Protein AF-A0A524CKS0-F1 (afdb_monomer)

Structure (mmCIF, N/CA/C/O backbone):
data_AF-A0A524CKS0-F1
#
_entry.id   AF-A0A524CKS0-F1
#
loop_
_atom_site.group_PDB
_atom_site.id
_atom_site.type_symbol
_atom_site.label_atom_id
_atom_site.label_alt_id
_atom_site.label_comp_id
_atom_site.label_asym_id
_atom_site.label_entity_id
_atom_site.label_seq_id
_atom_site.pdbx_PDB_ins_code
_atom_site.Cartn_x
_atom_site.Cartn_y
_atom_site.Cartn_z
_atom_site.occupancy
_atom_site.B_iso_or_equiv
_atom_site.auth_seq_id
_atom_site.auth_comp_id
_atom_site.auth_asym_id
_atom_site.auth_atom_id
_atom_site.pdbx_PDB_model_num
ATOM 1 N N . MET A 1 1 ? -14.346 16.156 30.085 1.00 40.72 1 MET A N 1
ATOM 2 C CA . MET A 1 1 ? -15.231 17.109 30.800 1.00 40.72 1 MET A CA 1
ATOM 3 C C . MET A 1 1 ? -16.722 16.844 30.594 1.00 40.72 1 MET A C 1
ATOM 5 O O . MET A 1 1 ? -17.385 16.599 31.588 1.00 40.72 1 MET A O 1
ATOM 9 N N . LYS A 1 2 ? -17.262 16.800 29.363 1.00 38.41 2 LYS A N 1
ATOM 10 C CA . LYS A 1 2 ? -18.714 16.585 29.126 1.00 38.41 2 LYS A CA 1
ATOM 11 C C . LYS A 1 2 ? -19.283 15.256 29.684 1.00 38.41 2 LYS A C 1
ATOM 13 O O . LYS A 1 2 ? -20.439 15.211 30.078 1.00 38.41 2 LYS A O 1
ATOM 18 N N . ARG A 1 3 ? -18.453 14.208 29.784 1.00 45.84 3 ARG A N 1
ATOM 19 C CA . ARG A 1 3 ? -18.793 12.866 30.312 1.00 45.84 3 ARG A CA 1
ATOM 20 C C . ARG A 1 3 ? -19.115 12.837 31.813 1.00 45.84 3 ARG A C 1
ATOM 22 O O . ARG A 1 3 ? -20.083 12.206 32.211 1.00 45.84 3 ARG A O 1
ATOM 29 N N . ASN A 1 4 ? -18.352 13.565 32.628 1.00 39.03 4 ASN A N 1
ATOM 30 C CA . ASN A 1 4 ? -18.589 13.616 34.075 1.00 39.03 4 ASN A CA 1
ATOM 31 C C . ASN A 1 4 ? -19.841 14.438 34.390 1.00 39.03 4 ASN A C 1
ATOM 33 O O . ASN A 1 4 ? -20.561 14.117 35.322 1.00 39.03 4 ASN A O 1
ATOM 37 N N . VAL A 1 5 ? -20.131 15.451 33.568 1.00 43.75 5 VAL A N 1
ATOM 38 C CA . VAL A 1 5 ? -21.326 16.294 33.701 1.00 43.75 5 VAL A CA 1
ATOM 39 C C . VAL A 1 5 ? -22.606 15.501 33.415 1.00 43.75 5 VAL A C 1
ATOM 41 O O . VAL A 1 5 ? -23.590 15.686 34.120 1.00 43.75 5 VAL A O 1
ATOM 44 N N . LEU A 1 6 ? -22.591 14.582 32.440 1.00 42.66 6 LEU A N 1
ATOM 45 C CA . LEU A 1 6 ? -23.751 13.735 32.134 1.00 42.66 6 LEU A CA 1
ATOM 46 C C . LEU A 1 6 ? -24.031 12.725 33.259 1.00 42.66 6 LEU A C 1
ATOM 48 O O . LEU A 1 6 ? -25.171 12.583 33.688 1.00 42.66 6 LEU A O 1
ATOM 52 N N . ILE A 1 7 ? -22.982 12.073 33.773 1.00 48.72 7 ILE A N 1
ATOM 53 C CA . ILE A 1 7 ? -23.091 11.111 34.879 1.00 48.72 7 ILE A CA 1
ATOM 54 C C . ILE A 1 7 ? -23.542 11.819 36.164 1.00 48.72 7 ILE A C 1
ATOM 56 O O . ILE A 1 7 ? -24.462 11.344 36.821 1.00 48.72 7 ILE A O 1
ATOM 60 N N . LEU A 1 8 ? -22.968 12.986 36.484 1.00 45.09 8 LEU A N 1
ATOM 61 C CA . LEU A 1 8 ? -23.404 13.821 37.611 1.00 45.09 8 LEU A CA 1
ATOM 62 C C . LEU A 1 8 ? -24.848 14.305 37.443 1.00 45.09 8 LEU A C 1
ATOM 64 O O . LEU A 1 8 ? -25.574 14.364 38.426 1.00 45.09 8 LEU A O 1
ATOM 68 N N . GLY A 1 9 ? -25.276 14.614 36.216 1.00 46.62 9 GLY A N 1
ATOM 69 C CA . GLY A 1 9 ? -26.651 15.013 35.919 1.00 46.62 9 GLY A CA 1
ATOM 70 C C . GLY A 1 9 ? -27.655 13.888 36.164 1.00 46.62 9 GLY A C 1
ATOM 71 O O . GLY A 1 9 ? -28.670 14.107 36.814 1.00 46.62 9 GLY A O 1
ATOM 72 N N . ILE A 1 10 ? -27.347 12.669 35.716 1.00 50.84 10 ILE A N 1
ATOM 73 C CA . ILE A 1 10 ? -28.197 11.491 35.950 1.00 50.84 10 ILE A CA 1
ATOM 74 C C . ILE A 1 10 ? -28.220 11.141 37.444 1.00 50.84 10 ILE A C 1
ATOM 76 O O . ILE A 1 10 ? -29.293 10.913 37.997 1.00 50.84 10 ILE A O 1
ATOM 80 N N . LEU A 1 11 ? -27.068 11.188 38.124 1.00 47.94 11 LEU A N 1
ATOM 81 C CA . LEU A 1 11 ? -26.986 10.972 39.570 1.00 47.94 11 LEU A CA 1
ATOM 82 C C . LEU A 1 11 ? -27.792 12.029 40.343 1.00 47.94 11 LEU A C 1
ATOM 84 O O . LEU A 1 11 ? -28.502 11.691 41.281 1.00 47.94 11 LEU A O 1
ATOM 88 N N . ALA A 1 12 ? -27.738 13.296 39.921 1.00 47.31 12 ALA A N 1
ATOM 89 C CA . ALA A 1 12 ? -28.485 14.393 40.530 1.00 47.31 12 ALA A CA 1
ATOM 90 C C . ALA A 1 12 ? -30.002 14.271 40.323 1.00 47.31 12 ALA A C 1
ATOM 92 O O . ALA A 1 12 ? -30.749 14.611 41.233 1.00 47.31 12 ALA A O 1
ATOM 93 N N . ILE A 1 13 ? -30.459 13.759 39.173 1.00 53.75 13 ILE A N 1
ATOM 94 C CA . ILE A 1 13 ? -31.883 13.487 38.902 1.00 53.75 13 ILE A CA 1
ATOM 95 C C . ILE A 1 13 ? -32.387 12.325 39.767 1.00 53.75 13 ILE A C 1
ATOM 97 O O . ILE A 1 13 ? -33.480 12.384 40.324 1.00 53.75 13 ILE A O 1
ATOM 101 N N . VAL A 1 14 ? -31.573 11.281 39.931 1.00 50.81 14 VAL A N 1
ATOM 102 C CA . VAL A 1 14 ? -31.903 10.153 40.811 1.00 50.81 14 VAL A CA 1
ATOM 103 C C . VAL A 1 14 ? -31.940 10.614 42.274 1.00 50.81 14 VAL A C 1
ATOM 105 O O . VAL A 1 14 ? -32.908 10.336 42.976 1.00 50.81 14 VAL A O 1
ATOM 108 N N . ILE A 1 15 ? -30.963 11.408 42.721 1.00 53.09 15 ILE A N 1
ATOM 109 C CA . ILE A 1 15 ? -30.919 11.963 44.085 1.00 53.09 15 ILE A CA 1
ATOM 110 C C . ILE A 1 15 ? -32.076 12.947 44.340 1.00 53.09 15 ILE A C 1
ATOM 112 O O . ILE A 1 15 ? -32.673 12.906 45.415 1.00 53.09 15 ILE A O 1
ATOM 116 N N . SER A 1 16 ? -32.442 13.794 43.370 1.00 50.31 16 SER A N 1
ATOM 117 C CA . SER A 1 16 ? -33.562 14.739 43.510 1.00 50.31 16 SER A CA 1
ATOM 118 C C . SER A 1 16 ? -34.924 14.045 43.539 1.00 50.31 16 SER A C 1
ATOM 120 O O . SER A 1 16 ? -35.824 14.510 44.235 1.00 50.31 16 SER A O 1
ATOM 122 N N . SER A 1 17 ? -35.061 12.903 42.856 1.00 50.28 17 SER A N 1
ATOM 123 C CA . SER A 1 17 ? -36.257 12.056 42.929 1.00 50.28 17 SER A CA 1
ATOM 124 C C . SER A 1 17 ? -36.381 11.281 44.248 1.00 50.28 17 SER A C 1
ATOM 126 O O . SER A 1 17 ? -37.490 10.961 44.664 1.00 50.28 17 SER A O 1
ATOM 128 N N . LEU A 1 18 ? -35.258 11.014 44.926 1.00 46.31 18 LEU A N 1
ATOM 129 C CA . LEU A 1 18 ? -35.212 10.253 46.179 1.00 46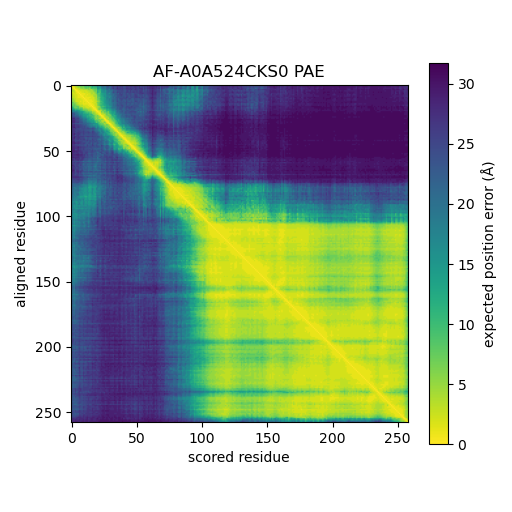.31 18 LEU A CA 1
ATOM 130 C C . LEU A 1 18 ? -35.434 11.116 47.429 1.00 46.31 18 LEU A C 1
ATOM 132 O O . LEU A 1 18 ? -35.842 10.589 48.460 1.00 46.31 18 LEU A O 1
ATOM 136 N N . PHE A 1 19 ? -35.188 12.430 47.359 1.00 55.06 19 PHE A N 1
ATOM 137 C CA . PHE A 1 19 ? -35.290 13.323 48.519 1.00 55.06 19 PHE A CA 1
ATOM 138 C C . PHE A 1 19 ? -35.884 14.706 48.187 1.00 55.06 19 PHE A C 1
ATOM 140 O O . PHE A 1 19 ? -35.196 15.725 48.320 1.00 55.06 19 PHE A O 1
ATOM 147 N N . PRO A 1 20 ? -37.175 14.797 47.820 1.00 49.78 20 PRO A N 1
ATOM 148 C CA . PRO A 1 20 ? -37.820 16.084 47.542 1.00 49.78 20 PRO A CA 1
ATOM 149 C C . PRO A 1 20 ? -37.795 17.052 48.747 1.00 49.78 20 PRO A C 1
ATOM 151 O O . PRO A 1 20 ? -37.736 18.268 48.564 1.00 49.78 20 PRO A O 1
ATOM 154 N N . HIS A 1 21 ? -37.738 16.540 49.986 1.00 43.00 21 HIS A N 1
ATOM 155 C CA . HIS A 1 21 ? -37.691 17.363 51.204 1.00 43.00 21 HIS A CA 1
ATOM 156 C C . HIS A 1 21 ? -36.333 18.029 51.502 1.00 43.00 21 HIS A C 1
ATOM 158 O O . HIS A 1 21 ? -36.310 19.068 52.163 1.00 43.00 21 HIS A O 1
ATOM 164 N N . LEU A 1 22 ? -35.205 17.519 50.989 1.00 39.53 22 LEU A N 1
ATOM 165 C CA . LEU A 1 22 ? -33.880 18.119 51.235 1.00 39.53 22 LEU A CA 1
ATOM 166 C C . LEU A 1 22 ? -33.673 19.438 50.465 1.00 39.53 22 LEU A C 1
ATOM 168 O O . LEU A 1 22 ? -32.963 20.325 50.938 1.00 39.53 22 LEU A O 1
ATOM 172 N N . ILE A 1 23 ? -34.363 19.616 49.332 1.00 44.12 23 ILE A N 1
ATOM 173 C CA . ILE A 1 23 ? -34.365 20.870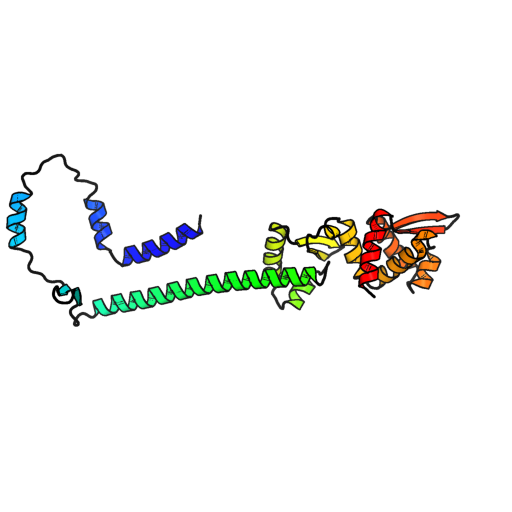 48.556 1.00 44.12 23 ILE A CA 1
ATOM 174 C C . ILE A 1 23 ? -35.133 21.976 49.307 1.00 44.12 23 ILE A C 1
ATOM 176 O O . ILE A 1 23 ? -34.727 23.139 49.287 1.00 44.12 23 ILE A O 1
ATOM 180 N N . SER A 1 24 ? -36.192 21.618 50.043 1.00 44.53 24 SER A N 1
ATOM 181 C CA . SER A 1 24 ? -36.955 22.560 50.878 1.00 44.53 24 SER A CA 1
ATOM 182 C C . SER A 1 24 ? -36.193 22.986 52.139 1.00 44.53 24 SER A C 1
ATOM 184 O O . SER A 1 24 ? -36.333 24.123 52.584 1.00 44.53 24 SER A O 1
ATOM 186 N N . ILE A 1 25 ? -35.366 22.100 52.700 1.00 42.25 25 ILE A N 1
ATOM 187 C CA . ILE A 1 25 ? -34.551 22.374 53.893 1.00 42.25 25 ILE A CA 1
ATOM 188 C C . ILE A 1 25 ? -33.346 23.271 53.541 1.00 42.25 25 ILE A C 1
ATOM 190 O O . ILE A 1 25 ? -33.017 24.190 54.290 1.00 42.25 25 ILE A O 1
ATOM 194 N N . GLY A 1 26 ? -32.735 23.093 52.362 1.00 36.81 26 GLY A N 1
ATOM 195 C CA . GLY A 1 26 ? -31.592 23.902 51.912 1.00 36.81 26 GLY A CA 1
ATOM 196 C C . GLY A 1 26 ? -31.903 25.388 51.676 1.00 36.81 26 GLY A C 1
ATOM 197 O O . GLY A 1 26 ? -31.081 26.243 52.007 1.00 36.81 26 GLY A O 1
ATOM 198 N N . ASN A 1 27 ? -33.100 25.718 51.178 1.00 35.09 27 ASN A N 1
ATOM 199 C CA . ASN A 1 27 ? -33.513 27.114 50.964 1.00 35.09 27 ASN A CA 1
ATOM 200 C C . ASN A 1 27 ? -33.875 27.852 52.269 1.00 35.09 27 ASN A C 1
ATOM 202 O O . ASN A 1 27 ? -33.795 29.078 52.310 1.00 35.09 27 ASN A O 1
ATOM 206 N N . GLY A 1 28 ? -34.226 27.131 53.342 1.00 39.88 28 GLY A N 1
ATOM 207 C CA . GLY A 1 28 ? -34.510 27.720 54.658 1.00 39.88 28 GLY A CA 1
ATOM 208 C C . GLY A 1 28 ? -33.259 28.009 55.497 1.00 39.88 28 GLY A C 1
ATOM 209 O O . GLY A 1 28 ? -33.230 28.974 56.255 1.00 39.88 28 GLY A O 1
ATOM 210 N N . ILE A 1 29 ? -32.194 27.217 55.332 1.00 37.28 29 ILE A N 1
ATOM 211 C CA . ILE A 1 29 ? -30.985 27.288 56.175 1.00 37.28 29 ILE A CA 1
ATOM 212 C C . ILE A 1 29 ? -30.056 28.465 55.805 1.00 37.28 29 ILE A C 1
ATOM 214 O O . ILE A 1 29 ? -29.279 28.922 56.643 1.00 37.28 29 ILE A O 1
ATOM 218 N N . MET A 1 30 ? -30.151 29.026 54.594 1.00 31.75 30 MET A N 1
ATOM 219 C CA . MET A 1 30 ? -29.282 30.137 54.161 1.00 31.75 30 MET A CA 1
ATOM 220 C C . MET A 1 30 ? -29.659 31.517 54.726 1.00 31.75 30 MET A C 1
ATOM 222 O O . MET A 1 30 ? -28.823 32.416 54.672 1.00 31.75 30 MET A O 1
ATOM 226 N N . ASN A 1 31 ? -30.863 31.716 55.279 1.00 38.16 31 ASN A N 1
ATOM 227 C CA . ASN A 1 31 ? -31.332 33.069 55.624 1.00 38.16 31 ASN A CA 1
ATOM 228 C C . ASN A 1 31 ? -31.308 33.418 57.123 1.00 38.16 31 ASN A C 1
ATOM 230 O O . ASN A 1 31 ? -31.547 34.565 57.485 1.00 38.16 31 ASN A O 1
ATOM 234 N N . SER A 1 32 ? -31.014 32.472 58.019 1.00 39.19 32 SER A N 1
ATOM 235 C CA . SER A 1 32 ? -31.132 32.709 59.468 1.00 39.19 32 SER A CA 1
ATOM 236 C C . SER A 1 32 ? -29.917 32.244 60.256 1.00 39.19 32 SER A C 1
ATOM 238 O O . SER A 1 32 ? -30.023 31.748 61.381 1.00 39.19 32 SER A O 1
ATOM 240 N N . ARG A 1 33 ? -28.727 32.461 59.687 1.00 28.84 33 ARG A N 1
ATOM 241 C CA . ARG A 1 33 ? -27.509 32.547 60.483 1.00 28.84 33 ARG A CA 1
ATOM 242 C C . ARG A 1 33 ? -27.648 33.752 61.423 1.00 28.84 33 ARG A C 1
ATOM 244 O O . ARG A 1 33 ? -27.339 34.882 61.075 1.00 28.84 33 ARG A O 1
ATOM 251 N N . MET A 1 34 ? -28.163 33.467 62.611 1.00 28.36 34 MET A N 1
ATOM 252 C CA . MET A 1 34 ? -27.463 33.752 63.854 1.00 28.36 34 MET A CA 1
ATOM 253 C C . MET A 1 34 ? -26.981 35.196 64.026 1.00 28.36 34 MET A C 1
ATOM 255 O O . MET A 1 34 ? -25.791 35.478 63.914 1.00 28.36 34 MET A O 1
ATOM 259 N N . VAL A 1 35 ? -27.892 36.089 64.412 1.00 43.47 35 VAL A N 1
ATOM 260 C CA . VAL A 1 35 ? -27.501 37.231 65.258 1.00 43.47 35 VAL A CA 1
ATOM 261 C C . VAL A 1 35 ? -28.069 37.139 66.672 1.00 43.47 35 VAL A C 1
ATOM 263 O O . VAL A 1 35 ? -27.557 37.819 67.551 1.00 43.47 35 VAL A O 1
ATOM 266 N N . LYS A 1 36 ? -29.038 36.275 66.984 1.00 33.38 36 LYS A N 1
ATOM 267 C CA . LYS A 1 36 ? -29.495 36.131 68.376 1.00 33.38 36 LYS A CA 1
ATOM 268 C C . LYS A 1 36 ? -29.722 34.657 68.678 1.00 33.38 36 LYS A C 1
ATOM 270 O O . LYS A 1 36 ? -30.566 34.030 68.055 1.00 33.38 36 LYS A O 1
ATOM 275 N N . LEU A 1 37 ? -28.758 34.022 69.348 1.00 31.95 37 LEU A N 1
ATOM 276 C CA . LEU A 1 37 ? -28.765 33.882 70.813 1.00 31.95 37 LEU A CA 1
ATOM 277 C C . LEU A 1 37 ? -30.084 33.216 71.207 1.00 31.95 37 LEU A C 1
ATOM 279 O O . LEU A 1 37 ? -31.107 33.868 71.339 1.00 31.95 37 LEU A O 1
ATOM 283 N N . GLY A 1 38 ? -30.126 31.894 71.249 1.00 38.28 38 GLY A N 1
ATOM 284 C CA . GLY A 1 38 ? -29.381 31.149 72.264 1.00 38.28 38 GLY A CA 1
ATOM 285 C C . GLY A 1 38 ? -30.293 30.809 73.444 1.00 38.28 38 GLY A C 1
ATOM 286 O O . GLY A 1 38 ? -30.125 29.748 74.028 1.00 38.28 38 GLY A O 1
ATOM 287 N N . ASP A 1 39 ? -31.337 31.613 73.675 1.00 35.88 39 ASP A N 1
ATOM 288 C CA . ASP A 1 39 ? -32.152 31.505 74.890 1.00 35.88 39 ASP A CA 1
ATOM 289 C C . ASP A 1 39 ? -33.557 30.911 74.641 1.00 35.88 39 ASP A C 1
ATOM 291 O O . ASP A 1 39 ? -34.170 30.367 75.553 1.00 35.88 39 ASP A O 1
ATOM 295 N N . GLU A 1 40 ? -34.065 30.904 73.400 1.00 36.22 40 GLU A N 1
ATOM 296 C CA . GLU A 1 40 ? -35.372 30.288 73.070 1.00 36.22 40 GLU A CA 1
ATOM 297 C C . GLU A 1 40 ? -35.304 28.764 72.829 1.00 36.22 40 GLU A C 1
ATOM 299 O O . GLU A 1 40 ? -36.328 28.078 72.815 1.00 36.22 40 GLU A O 1
ATOM 304 N N . ILE A 1 41 ? -34.099 28.206 72.663 1.00 36.38 41 ILE A N 1
ATOM 305 C CA . ILE A 1 41 ? -33.891 26.795 72.287 1.00 36.38 41 ILE A CA 1
ATOM 306 C C . ILE A 1 41 ? -34.179 25.834 73.455 1.00 36.38 41 ILE A C 1
ATOM 308 O O . ILE A 1 41 ? -34.550 24.682 73.226 1.00 36.38 41 ILE A O 1
ATOM 312 N N . GLU A 1 42 ? -34.088 26.288 74.706 1.00 38.81 42 GLU A N 1
ATOM 313 C CA . GLU A 1 42 ? -34.330 25.430 75.874 1.00 38.81 42 GLU A CA 1
ATOM 314 C C . GLU A 1 42 ? -35.827 25.247 76.182 1.00 38.81 42 GLU A C 1
ATOM 316 O O . GLU A 1 42 ? -36.246 24.171 76.605 1.00 38.81 42 GLU A O 1
ATOM 321 N N . ILE A 1 43 ? -36.656 26.242 75.847 1.00 38.91 43 ILE A N 1
ATOM 322 C CA . ILE A 1 43 ? -38.116 26.212 76.054 1.00 38.91 43 ILE A CA 1
ATOM 323 C C . ILE A 1 43 ? -38.812 25.349 74.986 1.00 38.91 43 ILE A C 1
ATOM 325 O O . ILE A 1 43 ? -39.786 24.651 75.269 1.00 38.91 43 ILE A O 1
ATOM 329 N N . LEU A 1 44 ? -38.284 25.324 73.757 1.00 34.22 44 LEU A N 1
ATOM 330 C CA . LEU A 1 44 ? -38.816 24.478 72.681 1.00 34.22 44 LEU A CA 1
ATOM 331 C C . LEU A 1 44 ? -38.512 22.988 72.889 1.00 34.22 44 LEU A C 1
ATOM 333 O O . LEU A 1 44 ? -39.278 22.140 72.431 1.00 34.22 44 LEU A O 1
ATOM 337 N N . ARG A 1 45 ? -37.447 22.655 73.628 1.00 37.69 45 ARG A N 1
ATOM 338 C CA . ARG A 1 45 ? -37.079 21.265 73.937 1.00 37.69 45 ARG A CA 1
ATOM 339 C C . ARG A 1 45 ? -38.130 20.572 74.807 1.00 37.69 45 ARG A C 1
ATOM 341 O O . ARG A 1 45 ? -38.432 19.411 74.574 1.00 37.69 45 ARG A O 1
ATOM 348 N N . THR A 1 46 ? -38.750 21.308 75.731 1.00 38.59 46 THR A N 1
ATOM 349 C CA . THR A 1 46 ? -39.818 20.807 76.618 1.00 38.59 46 THR A CA 1
ATOM 350 C C . THR A 1 46 ? -41.170 20.675 75.911 1.00 38.59 46 THR A C 1
ATOM 352 O O . THR A 1 46 ? -42.023 19.904 76.342 1.00 38.59 46 THR A O 1
ATOM 355 N N . SER A 1 47 ? -41.376 21.408 74.813 1.00 36.78 47 SER A N 1
ATOM 356 C CA . SER A 1 47 ? -42.570 21.279 73.966 1.00 36.78 47 SER A CA 1
ATOM 357 C C . SER A 1 47 ? -42.447 20.103 72.982 1.00 36.78 47 SER A C 1
ATOM 359 O O . SER A 1 47 ? -43.440 19.452 72.664 1.00 36.78 47 SER A O 1
ATOM 361 N N . LEU A 1 48 ? -41.216 19.772 72.569 1.00 37.44 48 LEU A N 1
ATOM 362 C CA . LEU A 1 48 ? -40.915 18.674 71.646 1.00 37.44 48 LEU A CA 1
ATOM 363 C C . LEU A 1 48 ? -41.155 17.279 72.255 1.00 37.44 48 LEU A C 1
ATOM 365 O O . LEU A 1 48 ? -41.552 16.369 71.531 1.00 37.44 48 LEU A O 1
ATOM 369 N N . ASP A 1 49 ? -41.008 17.129 73.576 1.00 36.03 49 ASP A N 1
ATOM 370 C CA . ASP A 1 49 ? -41.289 15.868 74.284 1.00 36.03 49 ASP A CA 1
ATOM 371 C C . ASP A 1 49 ? -42.792 15.525 74.341 1.00 36.03 49 ASP A C 1
ATOM 373 O O . ASP A 1 49 ? -43.154 14.375 74.579 1.00 36.03 49 ASP A O 1
ATOM 377 N N . ASN A 1 50 ? -43.680 16.492 74.073 1.00 39.12 50 ASN A N 1
ATOM 378 C CA . ASN A 1 50 ? -45.133 16.325 74.201 1.00 39.12 50 ASN A CA 1
ATOM 379 C C . ASN A 1 50 ? -45.911 16.347 72.875 1.00 39.12 50 ASN A C 1
ATOM 381 O O . ASN A 1 50 ? -47.138 16.236 72.900 1.00 39.12 50 ASN A O 1
ATOM 385 N N . GLN A 1 51 ? -45.253 16.470 71.715 1.00 43.34 51 GLN A N 1
ATOM 386 C CA . GLN A 1 51 ? -45.984 16.606 70.447 1.00 43.34 51 GLN A CA 1
ATOM 387 C C . GLN A 1 51 ? -45.334 15.946 69.225 1.00 43.34 51 GLN A C 1
ATOM 389 O O . GLN A 1 51 ? -45.554 16.377 68.097 1.00 43.34 51 GLN A O 1
ATOM 394 N N . ILE A 1 52 ? -44.595 14.853 69.420 1.00 38.06 52 ILE A N 1
ATOM 395 C CA . ILE A 1 52 ? -44.273 13.923 68.327 1.00 38.06 52 ILE A CA 1
ATOM 396 C C . ILE A 1 52 ? -44.978 12.596 68.612 1.00 38.06 52 ILE A C 1
ATOM 398 O O . ILE A 1 52 ? -44.379 11.577 68.945 1.00 38.06 52 ILE A O 1
ATOM 402 N N . CYS A 1 53 ? -46.305 12.638 68.482 1.00 34.19 53 CYS A N 1
ATOM 403 C CA . CYS A 1 53 ? -47.046 11.472 68.030 1.00 34.19 53 CYS A CA 1
ATOM 404 C C . CYS A 1 53 ? -46.670 11.247 66.562 1.00 34.19 53 CYS A C 1
ATOM 406 O O . CYS A 1 53 ? -46.783 12.149 65.732 1.00 34.19 53 CYS A O 1
ATOM 408 N N . MET A 1 54 ? -46.163 10.053 66.282 1.00 36.03 54 MET A N 1
ATOM 409 C CA . MET A 1 54 ? -45.852 9.570 64.946 1.00 36.03 54 MET A CA 1
ATOM 410 C C . MET A 1 54 ? -47.130 9.325 64.147 1.00 36.03 54 MET A C 1
ATOM 412 O O . MET A 1 54 ? -48.053 8.709 64.671 1.00 36.03 54 MET A O 1
ATOM 416 N N . ASP A 1 55 ? -47.127 9.698 62.868 1.00 46.69 55 ASP A N 1
ATOM 417 C CA . ASP A 1 55 ? -47.986 9.062 61.864 1.00 46.69 55 ASP A CA 1
ATOM 418 C C . ASP A 1 55 ? -47.280 8.992 60.503 1.00 46.69 55 ASP A C 1
ATOM 420 O O . ASP A 1 55 ? -47.656 9.671 59.560 1.00 46.69 55 ASP A O 1
ATOM 424 N N . ASN A 1 56 ? -46.170 8.246 60.432 1.00 48.06 56 ASN A N 1
ATOM 425 C CA . ASN A 1 56 ? -45.523 7.855 59.172 1.00 48.06 56 ASN A CA 1
ATOM 426 C C . ASN A 1 56 ? -44.692 6.577 59.380 1.00 48.06 56 ASN A C 1
ATOM 428 O O . ASN A 1 56 ? -43.473 6.648 59.497 1.00 48.06 56 ASN A O 1
ATOM 432 N N . GLY A 1 57 ? -45.377 5.431 59.492 1.00 52.75 57 GLY A N 1
ATOM 433 C CA . GLY A 1 57 ? -45.002 4.064 59.064 1.00 52.75 57 GLY A CA 1
ATOM 434 C C . GLY A 1 57 ? -43.574 3.480 59.163 1.00 52.75 57 GLY A C 1
ATOM 435 O O . GLY A 1 57 ? -43.380 2.357 58.697 1.00 52.75 57 GLY A O 1
ATOM 436 N N . MET A 1 58 ? -42.576 4.158 59.732 1.00 47.78 58 MET A N 1
ATOM 437 C CA . MET A 1 58 ? -41.204 3.666 59.892 1.00 47.78 58 MET A CA 1
ATOM 438 C C . MET A 1 58 ? -40.906 3.427 61.368 1.00 47.78 58 MET A C 1
ATOM 440 O O . MET A 1 58 ? -40.917 4.360 62.170 1.00 47.78 58 MET A O 1
ATOM 444 N N . SER A 1 59 ? -40.573 2.186 61.725 1.00 48.16 59 SER A N 1
ATOM 445 C CA . SER A 1 59 ? -40.049 1.863 63.050 1.00 48.16 59 SER A CA 1
ATOM 446 C C . SER A 1 59 ? -38.702 1.155 62.926 1.00 48.16 59 SER A C 1
ATOM 448 O O . SER A 1 59 ? -38.513 0.203 62.168 1.00 48.16 59 SER A O 1
ATOM 450 N N . PHE A 1 60 ? -37.710 1.663 63.651 1.00 44.41 60 PHE A N 1
ATOM 451 C CA . PHE A 1 60 ? -36.410 1.019 63.771 1.00 44.41 60 PHE A CA 1
ATOM 452 C C . PHE A 1 60 ? -36.472 -0.000 64.908 1.00 44.41 60 PHE A C 1
ATOM 454 O O . PHE A 1 60 ? -36.866 0.353 66.018 1.00 44.41 60 PHE A O 1
ATOM 461 N N . ASN A 1 61 ? -36.094 -1.253 64.642 1.00 49.53 61 ASN A N 1
ATOM 462 C CA . ASN A 1 61 ? -36.034 -2.309 65.644 1.00 49.53 61 ASN A CA 1
ATOM 463 C C . ASN A 1 61 ? -34.598 -2.433 66.199 1.00 49.53 61 ASN A C 1
ATOM 465 O O . ASN A 1 61 ? -33.735 -3.043 65.553 1.00 49.53 61 ASN A O 1
ATOM 469 N N . PRO A 1 62 ? -34.326 -1.905 67.407 1.00 40.94 62 PRO A N 1
ATOM 470 C CA . PRO A 1 62 ? -32.976 -1.842 67.958 1.00 40.94 62 PRO A CA 1
ATOM 471 C C . PRO A 1 62 ? -32.437 -3.203 68.419 1.00 40.94 62 PRO A C 1
ATOM 473 O O . PRO A 1 62 ? -31.229 -3.339 68.584 1.00 40.94 62 PRO A O 1
ATOM 476 N N . SER A 1 63 ? -33.281 -4.229 68.596 1.00 46.97 63 SER A N 1
ATOM 477 C CA . SER A 1 63 ? -32.813 -5.566 69.001 1.00 46.97 63 SER A CA 1
ATOM 478 C C . SER A 1 63 ? -32.262 -6.393 67.836 1.00 46.97 63 SER A C 1
ATOM 480 O O . SER A 1 63 ? -31.543 -7.363 68.056 1.00 46.97 63 SER A O 1
ATOM 482 N N . THR A 1 64 ? -32.591 -6.018 66.597 1.00 56.09 64 THR A N 1
ATOM 483 C CA . THR A 1 64 ? -32.141 -6.698 65.367 1.00 56.09 64 THR A CA 1
ATOM 484 C C . THR A 1 64 ? -31.353 -5.781 64.434 1.00 56.09 64 THR A C 1
ATOM 486 O O . THR A 1 64 ? -30.854 -6.238 63.410 1.00 56.09 64 THR A O 1
ATOM 489 N N . ASN A 1 65 ? -31.234 -4.495 64.784 1.00 41.62 65 ASN A N 1
ATOM 490 C CA . ASN A 1 65 ? -30.631 -3.450 63.959 1.00 41.62 65 ASN A CA 1
ATOM 491 C C . ASN A 1 65 ? -31.256 -3.361 62.550 1.00 41.62 65 ASN A C 1
ATOM 493 O O . ASN A 1 65 ? -30.565 -3.113 61.562 1.00 41.62 65 ASN A O 1
ATOM 497 N N . SER A 1 66 ? -32.572 -3.581 62.451 1.00 34.97 66 SER A N 1
ATOM 498 C CA . SER A 1 66 ? -33.317 -3.568 61.187 1.00 34.97 66 SER A CA 1
ATOM 499 C C . SER A 1 66 ? -34.391 -2.475 61.180 1.00 34.97 66 SER A C 1
ATOM 501 O O . SER A 1 66 ? -35.048 -2.231 62.192 1.00 34.97 66 SER A O 1
ATOM 503 N N . LEU A 1 67 ? -34.568 -1.792 60.043 1.00 44.06 67 LEU A N 1
ATOM 504 C CA . LEU A 1 67 ? -35.717 -0.910 59.815 1.00 44.06 67 LEU A CA 1
ATOM 505 C C . LEU A 1 67 ? -36.911 -1.747 59.338 1.00 44.06 67 LEU A C 1
ATOM 507 O O . LEU A 1 67 ? -36.797 -2.460 58.341 1.00 44.06 67 LEU A O 1
ATOM 511 N N . GLN A 1 68 ? -38.048 -1.643 60.028 1.00 45.97 68 GLN A N 1
ATOM 512 C CA . GLN A 1 68 ? -39.312 -2.255 59.625 1.00 45.97 68 GLN A CA 1
ATOM 513 C C . GLN A 1 68 ? -40.207 -1.210 58.948 1.00 45.97 68 GLN A C 1
ATOM 515 O O . GLN A 1 68 ? -40.441 -0.124 59.482 1.00 45.97 68 GLN A O 1
ATOM 520 N N . PHE A 1 69 ? -40.707 -1.561 57.763 1.00 51.25 69 PHE A N 1
ATOM 521 C CA . PHE A 1 69 ? -41.673 -0.778 56.995 1.00 51.25 69 PHE A CA 1
ATOM 522 C C . PHE A 1 69 ? -43.046 -1.454 57.099 1.00 51.25 69 PHE A C 1
ATOM 524 O O . PHE A 1 69 ? -43.151 -2.660 56.861 1.00 51.25 69 PHE A O 1
ATOM 531 N N . GLY A 1 70 ? -44.086 -0.701 57.471 1.00 49.97 70 GLY A N 1
ATOM 532 C CA . GLY A 1 70 ? -45.463 -1.206 57.537 1.00 49.97 70 GLY A CA 1
ATOM 533 C C . GLY A 1 70 ? -45.953 -1.679 56.163 1.00 49.97 70 GLY A C 1
ATOM 534 O O . GLY A 1 70 ? -45.930 -0.929 55.192 1.00 49.97 70 GLY A O 1
ATOM 535 N N . THR A 1 71 ? -46.373 -2.939 56.049 1.00 45.69 71 THR A N 1
ATOM 536 C CA . THR A 1 71 ? -46.668 -3.607 54.768 1.00 45.69 71 THR A CA 1
ATOM 537 C C . THR A 1 71 ? -48.077 -3.340 54.208 1.00 45.69 71 THR A C 1
ATOM 539 O O . THR A 1 71 ? -48.634 -4.220 53.556 1.00 45.69 71 THR A O 1
ATOM 542 N N . SER A 1 72 ? -48.692 -2.177 54.451 1.00 51.62 72 SER A N 1
ATOM 543 C CA . SER A 1 72 ? -50.067 -1.883 53.991 1.00 51.62 72 SER A CA 1
ATOM 544 C C . SER A 1 72 ? -50.197 -0.807 52.908 1.00 51.62 72 SER A C 1
ATOM 546 O O . SER A 1 72 ? -51.279 -0.685 52.337 1.00 51.62 72 SER A O 1
ATOM 548 N N . ASP A 1 73 ? -49.129 -0.088 52.550 1.00 48.81 73 ASP A N 1
ATOM 549 C CA . ASP A 1 73 ? -49.268 1.103 51.704 1.00 48.81 73 ASP A CA 1
ATOM 550 C C . ASP A 1 73 ? -48.726 0.862 50.288 1.00 48.81 73 ASP A C 1
ATOM 552 O O . ASP A 1 73 ? -47.532 0.642 50.060 1.00 48.81 73 ASP A O 1
ATOM 556 N N . LEU A 1 74 ? -49.638 0.920 49.313 1.00 48.09 74 LEU A N 1
ATOM 557 C CA . LEU A 1 74 ? -49.402 0.739 47.874 1.00 48.09 74 LEU A CA 1
ATOM 558 C C . LEU A 1 74 ? -48.292 1.665 47.322 1.00 48.09 74 LEU A C 1
ATOM 560 O O . LEU A 1 74 ? -47.676 1.372 46.297 1.00 48.09 74 LEU A O 1
ATOM 564 N N . GLU A 1 75 ? -48.007 2.764 48.023 1.00 49.56 75 GLU A N 1
ATOM 565 C CA . GLU A 1 75 ? -4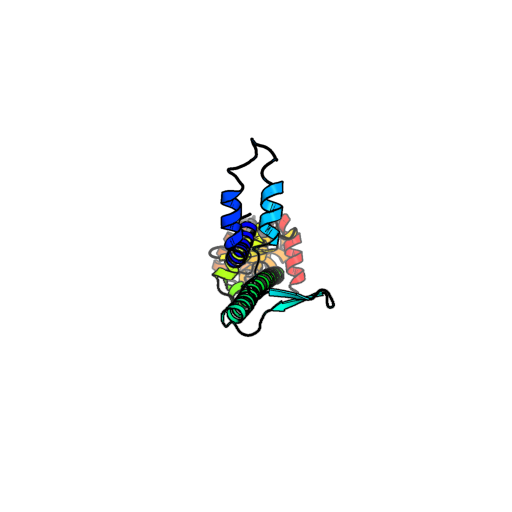7.007 3.768 47.660 1.00 49.56 75 GLU A CA 1
ATOM 566 C C . GLU A 1 75 ? -45.560 3.286 47.878 1.00 49.56 75 GLU A C 1
ATOM 568 O O . GLU A 1 75 ? -44.697 3.529 47.032 1.00 49.56 75 GLU A O 1
ATOM 573 N N . GLY A 1 76 ? -45.285 2.522 48.944 1.00 49.25 76 GLY A N 1
ATOM 574 C CA . GLY A 1 76 ? -43.933 2.026 49.248 1.00 49.25 76 GLY A CA 1
ATOM 575 C C . GLY A 1 76 ? -43.443 0.969 48.252 1.00 49.25 76 GLY A C 1
ATOM 576 O O . GLY A 1 76 ? -42.274 0.954 47.856 1.00 49.25 76 GLY A O 1
ATOM 577 N N . VAL A 1 77 ? -44.361 0.126 47.771 1.00 54.19 77 VAL A N 1
ATOM 578 C CA . VAL A 1 77 ? -44.084 -0.869 46.722 1.00 54.19 77 VAL A CA 1
ATOM 579 C C . VAL A 1 77 ? -43.773 -0.173 45.390 1.00 54.19 77 VAL A C 1
ATOM 581 O O . VAL A 1 77 ? -42.864 -0.590 44.670 1.00 54.19 77 VAL A O 1
ATOM 584 N N . GLY A 1 78 ? -44.455 0.940 45.094 1.00 58.41 78 GLY A N 1
ATOM 585 C CA . GLY A 1 78 ? -44.205 1.765 43.910 1.00 58.41 78 GLY A CA 1
ATOM 586 C C . GLY A 1 78 ? -42.796 2.364 43.875 1.00 58.41 78 GLY A C 1
ATOM 587 O O . GLY A 1 78 ? -42.144 2.328 42.829 1.00 58.41 78 GLY A O 1
ATOM 588 N N . VAL A 1 79 ? -42.279 2.842 45.012 1.00 58.59 79 VAL A N 1
ATOM 589 C CA . VAL A 1 79 ? -40.911 3.389 45.110 1.00 58.59 79 VAL A CA 1
ATOM 590 C C . VAL A 1 79 ? -39.864 2.317 44.811 1.00 58.59 79 VAL A C 1
ATOM 592 O O . VAL A 1 79 ? -38.972 2.535 43.991 1.00 58.59 79 VAL A O 1
ATOM 595 N N . LEU A 1 80 ? -40.000 1.130 45.408 1.00 62.66 80 LEU A N 1
ATOM 596 C CA . LEU A 1 80 ? -39.063 0.024 45.192 1.00 62.66 80 LEU A CA 1
ATOM 597 C C . LEU A 1 80 ? -39.093 -0.482 43.746 1.00 62.66 80 LEU A C 1
ATOM 599 O O . LEU A 1 80 ? -38.035 -0.686 43.149 1.00 62.66 80 LEU A O 1
ATOM 603 N N . ILE A 1 81 ? -40.283 -0.623 43.153 1.00 71.25 81 ILE A N 1
ATOM 604 C CA . ILE A 1 81 ? -40.436 -0.999 41.740 1.00 71.25 81 ILE A CA 1
ATOM 605 C C . ILE A 1 81 ? -39.781 0.053 40.834 1.00 71.25 81 ILE A C 1
ATOM 607 O O . ILE A 1 81 ? -39.037 -0.299 39.918 1.00 71.25 81 ILE A O 1
ATOM 611 N N . THR A 1 82 ? -39.984 1.341 41.118 1.00 62.34 82 THR A N 1
ATOM 612 C CA . THR A 1 82 ? -39.394 2.437 40.335 1.00 62.34 82 THR A CA 1
ATOM 613 C C . THR A 1 82 ? -37.865 2.460 40.456 1.00 62.34 82 THR A C 1
ATOM 615 O O . THR A 1 82 ? -37.175 2.631 39.450 1.00 62.34 82 THR A O 1
ATOM 618 N N . MET A 1 83 ? -37.310 2.191 41.645 1.00 66.81 83 MET A N 1
ATOM 619 C CA . MET A 1 83 ? -35.861 2.038 41.843 1.00 66.81 83 MET A CA 1
ATOM 620 C C . MET A 1 83 ? -35.305 0.817 41.099 1.00 66.81 83 MET A C 1
ATOM 622 O O . MET A 1 83 ? -34.267 0.926 40.448 1.00 66.81 83 MET A O 1
ATOM 626 N N . MET A 1 84 ? -35.994 -0.330 41.134 1.00 72.19 84 MET A N 1
ATOM 627 C CA . MET A 1 84 ? -35.573 -1.545 40.421 1.00 72.19 84 MET A CA 1
ATOM 628 C C . MET A 1 84 ? -35.565 -1.345 38.899 1.00 72.19 84 MET A C 1
ATOM 630 O O . MET A 1 84 ? -34.630 -1.781 38.223 1.00 72.19 84 MET A O 1
ATOM 634 N N . ILE A 1 85 ? -36.577 -0.663 38.351 1.00 77.44 85 ILE A N 1
ATOM 635 C CA . ILE A 1 85 ? -36.634 -0.305 36.925 1.00 77.44 85 ILE A CA 1
ATOM 636 C C . ILE A 1 85 ? -35.509 0.681 36.586 1.00 77.44 85 ILE A C 1
ATOM 638 O O . ILE A 1 85 ? -34.805 0.485 35.596 1.00 77.44 85 ILE A O 1
ATOM 642 N N . GLY A 1 86 ? -35.290 1.697 37.427 1.00 68.38 86 GLY A N 1
ATOM 643 C CA . GLY A 1 86 ? -34.230 2.689 37.243 1.00 68.38 86 GLY A CA 1
ATOM 644 C C . GLY A 1 86 ? -32.828 2.074 37.229 1.00 68.38 86 GLY A C 1
ATOM 645 O O . GLY A 1 86 ? -32.044 2.359 36.327 1.00 68.38 86 GLY A O 1
ATOM 646 N N . ILE A 1 87 ? -32.526 1.175 38.169 1.00 76.75 87 ILE A N 1
ATOM 647 C CA . ILE A 1 87 ? -31.237 0.470 38.236 1.00 76.75 87 ILE A CA 1
ATOM 648 C C . ILE A 1 87 ? -31.031 -0.405 36.993 1.00 76.75 87 ILE A C 1
ATOM 650 O O . ILE A 1 87 ? -29.960 -0.364 36.389 1.00 76.75 87 ILE A O 1
ATOM 654 N N . ASN A 1 88 ? -32.055 -1.150 36.561 1.00 67.75 88 ASN A N 1
ATOM 655 C CA . ASN A 1 88 ? -31.971 -1.958 35.340 1.00 67.75 88 ASN A CA 1
ATOM 656 C C . ASN A 1 88 ? -31.756 -1.099 34.085 1.00 67.75 88 ASN A C 1
ATOM 658 O O . ASN A 1 88 ? -30.968 -1.479 33.220 1.00 67.75 88 ASN A O 1
ATOM 662 N N . LEU A 1 89 ? -32.399 0.070 33.995 1.00 71.50 89 LEU A N 1
ATOM 663 C CA . LEU A 1 89 ? -32.236 0.989 32.867 1.00 71.50 89 LEU A CA 1
ATOM 664 C C . LEU A 1 89 ? -30.819 1.575 32.816 1.00 71.50 89 LEU A C 1
ATOM 666 O O . LEU A 1 89 ? -30.195 1.596 31.756 1.00 71.50 89 LEU A O 1
ATOM 670 N N . VAL A 1 90 ? -30.292 2.010 33.964 1.00 71.06 90 VAL A N 1
ATOM 671 C CA . VAL A 1 90 ? -28.923 2.533 34.075 1.00 71.06 90 VAL A CA 1
ATOM 672 C C . VAL A 1 90 ? -27.904 1.447 33.737 1.00 71.06 90 VAL A C 1
ATOM 674 O O . VAL A 1 90 ? -26.996 1.704 32.947 1.00 71.06 90 VAL A O 1
ATOM 677 N N . ASN A 1 91 ? -28.085 0.229 34.255 1.00 62.38 91 ASN A N 1
ATOM 678 C CA . ASN A 1 91 ? -27.223 -0.907 33.932 1.00 62.38 91 ASN A CA 1
ATOM 679 C C . ASN A 1 91 ? -27.272 -1.243 32.439 1.00 62.38 91 ASN A C 1
ATOM 681 O O . ASN A 1 91 ? -26.225 -1.431 31.832 1.00 62.38 91 ASN A O 1
ATOM 685 N N . HIS A 1 92 ? -28.455 -1.264 31.820 1.00 72.44 92 HIS A N 1
ATOM 686 C CA . HIS A 1 92 ? -28.585 -1.520 30.386 1.00 72.44 92 HIS A CA 1
ATOM 687 C C . HIS A 1 92 ? -27.851 -0.459 29.556 1.00 72.44 92 HIS A C 1
ATOM 689 O O . HIS A 1 92 ? -27.065 -0.805 28.680 1.00 72.44 92 HIS A O 1
ATOM 695 N N . ILE A 1 93 ? -28.050 0.831 29.851 1.00 72.19 93 ILE A N 1
ATOM 696 C CA . ILE A 1 93 ? -27.355 1.922 29.149 1.00 72.19 93 ILE A CA 1
ATOM 697 C C . ILE A 1 93 ? -25.833 1.799 29.334 1.00 72.19 93 ILE A C 1
ATOM 699 O O . ILE A 1 93 ? -25.088 1.870 28.356 1.00 72.19 93 ILE A O 1
ATOM 703 N N . PHE A 1 94 ? -25.363 1.559 30.560 1.00 72.00 94 PHE A N 1
ATOM 704 C CA . PHE A 1 94 ? -23.936 1.422 30.855 1.00 72.00 94 PHE A CA 1
ATOM 705 C C . PHE A 1 94 ? -23.298 0.229 30.124 1.00 72.00 94 PHE A C 1
ATOM 707 O O . PHE A 1 94 ? -22.287 0.399 29.443 1.00 72.00 94 PHE A O 1
ATOM 714 N N . LEU A 1 95 ? -23.929 -0.949 30.184 1.00 70.19 95 LEU A N 1
ATOM 715 C CA . LEU A 1 95 ? -23.460 -2.158 29.501 1.00 70.19 95 LEU A CA 1
ATOM 716 C C . LEU A 1 95 ? -23.412 -1.968 27.981 1.00 70.19 95 LEU A C 1
ATOM 718 O O . LEU A 1 95 ? -22.465 -2.419 27.338 1.00 70.19 95 LEU A O 1
ATOM 722 N N . THR A 1 96 ? -24.395 -1.273 27.396 1.00 68.12 96 THR A N 1
ATOM 723 C CA . THR A 1 96 ? -24.398 -1.020 25.947 1.00 68.12 96 THR A CA 1
ATOM 724 C C . THR A 1 96 ? -23.247 -0.124 25.494 1.00 68.12 96 THR A C 1
ATOM 726 O O . THR A 1 96 ? -22.689 -0.353 24.422 1.00 68.12 96 THR A O 1
ATOM 729 N N . GLU A 1 97 ? -22.850 0.865 26.297 1.00 70.06 97 GLU A N 1
ATOM 730 C CA . GLU A 1 97 ? -21.732 1.750 25.955 1.00 70.06 97 GLU A CA 1
ATOM 731 C C . GLU A 1 97 ? -20.377 1.049 26.111 1.00 70.06 97 GLU A C 1
ATOM 733 O O . GLU A 1 97 ? -19.521 1.196 25.241 1.00 70.06 97 GLU A O 1
ATOM 738 N N . GLU A 1 98 ? -20.194 0.228 27.150 1.00 72.25 98 GLU A N 1
ATOM 739 C CA . GLU A 1 98 ? -18.977 -0.579 27.319 1.00 72.25 98 GLU A CA 1
ATOM 740 C C . GLU A 1 98 ? -18.807 -1.585 26.173 1.00 72.25 98 GLU A C 1
ATOM 742 O O . GLU A 1 98 ? -17.747 -1.668 25.551 1.00 72.25 98 GLU A O 1
ATOM 747 N N . GLN A 1 99 ? -19.874 -2.313 25.830 1.00 71.19 99 GLN A N 1
ATOM 748 C CA . GLN A 1 99 ? -19.861 -3.242 24.700 1.00 71.19 99 GLN A CA 1
ATOM 749 C C . GLN A 1 99 ? -19.547 -2.529 23.389 1.00 71.19 99 GLN A C 1
ATOM 751 O O . GLN A 1 99 ? -18.777 -3.040 22.579 1.00 71.19 99 GLN A O 1
ATOM 756 N N . LYS A 1 100 ? -20.109 -1.337 23.179 1.00 72.00 100 LYS A N 1
ATOM 757 C CA . LYS A 1 100 ? -19.813 -0.520 22.006 1.00 72.00 100 LYS A CA 1
ATOM 758 C C . LYS A 1 100 ? -18.353 -0.080 21.990 1.00 72.00 100 LYS A C 1
ATOM 760 O O . LYS A 1 100 ? -17.706 -0.242 20.965 1.00 72.00 100 LYS A O 1
ATOM 765 N N . GLU A 1 101 ? -17.804 0.427 23.091 1.00 74.56 101 GLU A N 1
ATOM 766 C CA . GLU A 1 101 ? -16.390 0.811 23.160 1.00 74.56 101 GLU A CA 1
ATOM 767 C C . GLU A 1 101 ? -15.462 -0.375 22.861 1.00 74.56 101 GLU A C 1
ATOM 769 O O . GLU A 1 101 ? -14.528 -0.230 22.066 1.00 74.56 101 GLU A O 1
ATOM 774 N N . ASN A 1 102 ? -15.766 -1.551 23.414 1.00 69.44 102 ASN A N 1
ATOM 775 C CA . ASN A 1 102 ? -15.030 -2.787 23.156 1.00 69.44 102 ASN A CA 1
ATOM 776 C C . ASN A 1 102 ? -15.135 -3.215 21.683 1.00 69.44 102 ASN A C 1
ATOM 778 O O . ASN A 1 102 ? -14.112 -3.428 21.038 1.00 69.44 102 ASN A O 1
ATOM 782 N N . LEU A 1 103 ? -16.339 -3.233 21.100 1.00 65.38 103 LEU A N 1
ATOM 783 C CA . LEU A 1 103 ? -16.550 -3.532 19.675 1.00 65.38 103 LEU A CA 1
ATOM 784 C C . LEU A 1 103 ? -15.813 -2.547 18.758 1.00 65.38 103 LEU A C 1
ATOM 786 O O . LEU A 1 103 ? -15.302 -2.926 17.701 1.00 65.38 103 LEU A O 1
ATOM 790 N N . GLU A 1 104 ? -15.744 -1.276 19.146 1.00 80.19 104 GLU A N 1
ATOM 791 C CA . GLU A 1 104 ? -15.023 -0.242 18.412 1.00 80.19 104 GLU A CA 1
ATOM 792 C C . GLU A 1 104 ? -13.500 -0.436 18.529 1.00 80.19 104 GLU A C 1
ATOM 794 O O . GLU A 1 104 ? -12.775 -0.193 17.561 1.00 80.19 104 GLU A O 1
ATOM 799 N N . GLN A 1 105 ? -12.996 -0.894 19.683 1.00 81.75 105 GLN A N 1
ATOM 800 C CA . GLN A 1 105 ? -11.594 -1.294 19.859 1.00 81.75 105 GLN A CA 1
ATOM 801 C C . GLN A 1 105 ? -11.254 -2.532 19.022 1.00 81.75 105 GLN A C 1
ATOM 803 O O . GLN A 1 105 ? -10.260 -2.506 18.291 1.00 81.75 105 GLN A O 1
ATOM 808 N N . ASP A 1 106 ? -12.106 -3.556 19.049 1.00 88.56 106 ASP A N 1
ATOM 809 C CA . ASP A 1 106 ? -11.957 -4.768 18.242 1.00 88.56 106 ASP A CA 1
ATOM 810 C C . ASP A 1 106 ? -11.954 -4.434 16.752 1.00 88.56 106 ASP A C 1
ATOM 812 O O . ASP A 1 106 ? -11.061 -4.850 16.018 1.00 88.56 106 ASP A O 1
ATOM 816 N N . THR A 1 107 ? -12.881 -3.582 16.307 1.00 91.56 107 THR A N 1
ATOM 817 C CA . THR A 1 107 ? -12.954 -3.153 14.906 1.00 91.56 107 THR A CA 1
ATOM 818 C C . THR A 1 107 ? -11.704 -2.373 14.491 1.00 91.56 107 THR A C 1
ATOM 820 O O . THR A 1 107 ? -11.158 -2.626 13.416 1.00 91.56 107 THR A O 1
ATOM 823 N N . ARG A 1 108 ? -11.188 -1.465 15.336 1.00 94.12 108 ARG A N 1
ATOM 824 C CA . ARG A 1 108 ? -9.916 -0.765 15.065 1.00 94.12 108 ARG A CA 1
ATOM 825 C C . ARG A 1 108 ? -8.748 -1.737 14.951 1.00 94.12 108 ARG A C 1
ATOM 827 O O . ARG A 1 108 ? -7.936 -1.588 14.040 1.00 94.12 108 ARG A O 1
ATOM 834 N N . LYS A 1 109 ? -8.677 -2.732 15.837 1.00 94.81 109 LYS A N 1
ATOM 835 C CA . LYS A 1 109 ? -7.640 -3.767 15.812 1.00 94.81 109 LYS A CA 1
ATOM 836 C C . LYS A 1 109 ? -7.727 -4.606 14.537 1.00 94.81 109 LYS A C 1
ATOM 838 O O . LYS A 1 109 ? -6.710 -4.807 13.882 1.00 94.81 109 LYS A O 1
ATOM 843 N N . SER A 1 110 ? -8.929 -5.016 14.132 1.00 96.06 110 SER A N 1
ATOM 844 C CA . SER A 1 110 ? -9.153 -5.732 12.872 1.00 96.06 110 SER A CA 1
ATOM 845 C C . SER A 1 110 ? -8.752 -4.902 11.653 1.00 96.06 110 SER A C 1
ATOM 847 O O . SER A 1 110 ? -8.103 -5.428 10.756 1.00 96.06 110 SER A O 1
ATOM 849 N N . ILE A 1 111 ? -9.086 -3.606 11.617 1.00 96.75 111 ILE A N 1
ATOM 850 C CA . ILE A 1 111 ? -8.671 -2.707 10.527 1.00 96.75 111 ILE A CA 1
ATOM 851 C C . ILE A 1 111 ? -7.149 -2.584 10.480 1.00 96.75 111 ILE A C 1
ATOM 853 O O . ILE A 1 111 ? -6.567 -2.703 9.405 1.00 96.75 111 ILE A O 1
ATOM 857 N N . TYR A 1 112 ? -6.508 -2.350 11.626 1.00 96.50 112 TYR A N 1
ATOM 858 C CA . TYR A 1 112 ? -5.055 -2.223 11.702 1.00 96.50 112 TYR A CA 1
ATOM 859 C C . TYR A 1 112 ? -4.356 -3.496 11.213 1.00 96.50 112 TYR A C 1
ATOM 861 O O . TYR A 1 112 ? -3.496 -3.414 10.340 1.00 96.50 112 TYR A O 1
ATOM 869 N N . ASN A 1 113 ? -4.771 -4.664 11.709 1.00 96.44 113 ASN A N 1
ATOM 870 C CA . ASN A 1 113 ? -4.204 -5.948 11.296 1.00 96.44 113 ASN A CA 1
ATOM 871 C C . ASN A 1 113 ? -4.422 -6.206 9.802 1.00 96.44 113 ASN A C 1
ATOM 873 O O . ASN A 1 113 ? -3.494 -6.606 9.110 1.00 96.44 113 ASN A O 1
ATOM 877 N N . LEU A 1 114 ? -5.610 -5.896 9.277 1.00 97.19 114 LEU A N 1
ATOM 878 C CA . LEU A 1 114 ? -5.888 -6.062 7.854 1.00 97.19 114 LEU A CA 1
ATOM 879 C C . LEU A 1 114 ? -4.978 -5.182 6.983 1.00 97.19 114 LEU A C 1
ATOM 881 O O . LEU A 1 114 ? -4.543 -5.627 5.922 1.00 97.19 114 LEU A O 1
ATOM 885 N N . ILE A 1 115 ? -4.693 -3.946 7.411 1.00 96.44 115 ILE A N 1
ATOM 886 C CA . ILE A 1 115 ? -3.756 -3.050 6.717 1.00 96.44 115 ILE A CA 1
ATOM 887 C C . ILE A 1 115 ? -2.323 -3.581 6.826 1.00 96.44 115 ILE A C 1
ATOM 889 O O . ILE A 1 115 ? -1.618 -3.577 5.823 1.00 96.44 115 ILE A O 1
ATOM 893 N N . LEU A 1 116 ? -1.918 -4.065 8.003 1.00 94.50 116 LEU A N 1
ATOM 894 C CA . LEU A 1 116 ? -0.593 -4.645 8.238 1.00 94.50 116 LEU A CA 1
ATOM 895 C C . LEU A 1 116 ? -0.331 -5.861 7.338 1.00 94.50 116 LEU A C 1
ATOM 897 O O . LEU A 1 116 ? 0.741 -5.987 6.758 1.00 94.50 116 LEU A O 1
ATOM 901 N N . GLU A 1 117 ? -1.319 -6.741 7.197 1.00 93.62 117 GLU A N 1
ATOM 902 C CA . GLU A 1 117 ? -1.238 -7.920 6.329 1.00 93.62 117 GLU A CA 1
ATOM 903 C C . GLU A 1 117 ? -1.314 -7.558 4.838 1.00 93.62 117 GLU A C 1
ATOM 905 O O . GLU A 1 117 ? -0.814 -8.291 3.988 1.00 93.62 117 GLU A O 1
ATOM 910 N N . ASN A 1 118 ? -1.950 -6.431 4.502 1.00 94.12 118 ASN A N 1
ATOM 911 C CA . ASN A 1 118 ? -2.230 -6.025 3.127 1.00 94.12 118 ASN A CA 1
ATOM 912 C C . ASN A 1 118 ? -1.843 -4.562 2.893 1.00 94.12 118 ASN A C 1
ATOM 914 O O . ASN A 1 118 ? -2.691 -3.716 2.592 1.00 94.12 118 ASN A O 1
ATOM 918 N N . GLU A 1 119 ? -0.553 -4.257 2.991 1.00 94.44 119 GLU A N 1
ATOM 919 C CA . GLU A 1 119 ? -0.051 -2.894 2.819 1.00 94.44 119 GLU A CA 1
ATOM 920 C C . GLU A 1 119 ? -0.496 -2.282 1.479 1.00 94.44 119 GLU A C 1
ATOM 922 O O . GLU A 1 119 ? -0.405 -2.880 0.401 1.00 94.44 119 GLU A O 1
ATOM 927 N N . GLY A 1 120 ? -1.030 -1.064 1.538 1.00 94.38 120 GLY A N 1
ATOM 928 C CA . GLY A 1 120 ? -1.603 -0.380 0.386 1.00 94.38 120 GLY A CA 1
ATOM 929 C C . GLY A 1 120 ? -3.019 -0.820 0.010 1.00 94.38 120 GLY A C 1
ATOM 930 O O . GLY A 1 120 ? -3.479 -0.464 -1.082 1.00 94.38 120 GLY A O 1
ATOM 931 N N . ILE A 1 121 ? -3.729 -1.552 0.873 1.00 95.50 12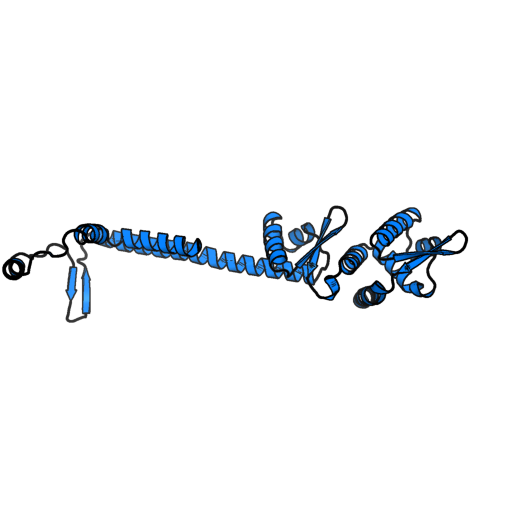1 ILE A N 1
ATOM 932 C CA . ILE A 1 121 ? -5.161 -1.856 0.732 1.00 95.50 121 ILE A CA 1
ATOM 933 C C . ILE A 1 121 ? -5.990 -0.572 0.597 1.00 95.50 121 ILE A C 1
ATOM 935 O O . ILE A 1 121 ? -5.693 0.474 1.187 1.00 95.50 121 ILE A O 1
ATOM 939 N N . HIS A 1 122 ? -7.041 -0.625 -0.221 1.00 94.81 122 HIS A N 1
ATOM 940 C CA . HIS A 1 122 ? -7.924 0.522 -0.420 1.00 94.81 122 HIS A CA 1
ATOM 941 C C . HIS A 1 122 ? -9.178 0.442 0.460 1.00 94.81 122 HIS A C 1
ATOM 943 O O . HIS A 1 122 ? -9.665 -0.635 0.793 1.00 94.81 122 HIS A O 1
ATOM 949 N N . LEU A 1 123 ? -9.796 1.592 0.742 1.00 94.06 123 LEU A N 1
ATOM 950 C CA . LEU A 1 123 ? -10.944 1.696 1.657 1.00 94.06 123 LEU A CA 1
ATOM 951 C C . LEU A 1 123 ? -12.069 0.682 1.381 1.00 94.06 123 LEU A C 1
ATOM 953 O O . LEU A 1 123 ? -12.608 0.061 2.289 1.00 94.06 123 LEU A O 1
ATOM 957 N N . ARG A 1 124 ? -12.418 0.497 0.103 1.00 93.25 124 ARG A N 1
ATOM 958 C CA . ARG A 1 124 ? -13.487 -0.426 -0.308 1.00 93.25 124 ARG A CA 1
ATOM 959 C C . ARG A 1 124 ? -13.121 -1.907 -0.127 1.00 93.25 124 ARG A C 1
ATOM 961 O O . ARG A 1 124 ? -14.027 -2.710 0.035 1.00 93.25 124 ARG A O 1
ATOM 968 N N . GLU A 1 125 ? -11.838 -2.261 -0.160 1.00 94.50 125 GLU A N 1
ATOM 969 C CA . GLU A 1 125 ? -11.344 -3.621 0.087 1.00 94.50 125 GLU A CA 1
ATOM 970 C C . GLU A 1 125 ? -11.498 -3.879 1.588 1.00 94.50 125 GLU A C 1
ATOM 972 O O . GLU A 1 125 ? -12.159 -4.839 1.950 1.00 94.50 125 GLU A O 1
ATOM 977 N N . ILE A 1 126 ? -11.077 -2.934 2.442 1.00 96.25 126 ILE A N 1
ATOM 978 C CA . ILE A 1 126 ? -11.290 -2.994 3.901 1.00 96.25 126 ILE A CA 1
ATOM 979 C C . ILE A 1 126 ? -12.772 -3.200 4.248 1.00 96.25 126 ILE A C 1
ATOM 981 O O . ILE A 1 126 ? -13.111 -4.087 5.026 1.00 96.25 126 ILE A O 1
ATOM 985 N N . CYS A 1 127 ? -13.669 -2.409 3.647 1.00 95.50 127 CYS A N 1
ATOM 986 C CA . CYS A 1 127 ? -15.110 -2.531 3.901 1.00 95.50 127 CYS A CA 1
ATOM 987 C C . CYS A 1 127 ? -15.651 -3.919 3.534 1.00 95.50 127 CYS A C 1
ATOM 989 O O . CYS A 1 127 ? -16.494 -4.445 4.251 1.00 95.50 127 CYS A O 1
ATOM 991 N N . ARG A 1 128 ? -15.176 -4.495 2.420 1.00 95.56 128 ARG A N 1
ATOM 992 C CA . ARG A 1 128 ? -15.589 -5.825 1.953 1.00 95.56 128 ARG A CA 1
ATOM 993 C C . ARG A 1 128 ? -15.014 -6.935 2.826 1.00 95.56 128 ARG A C 1
ATOM 995 O O . ARG A 1 128 ? -15.741 -7.863 3.141 1.00 95.56 128 ARG A O 1
ATOM 1002 N N . SER A 1 129 ? -13.747 -6.832 3.220 1.00 95.56 129 SER A N 1
ATOM 1003 C CA . SER A 1 129 ? -13.079 -7.849 4.037 1.00 95.56 129 SER A CA 1
ATOM 1004 C C . SER A 1 129 ? -13.639 -7.929 5.455 1.00 95.56 129 SER A C 1
ATOM 1006 O O . SER A 1 129 ? -13.678 -9.010 6.026 1.00 95.56 129 SER A O 1
ATOM 1008 N N . LEU A 1 130 ? -14.078 -6.802 6.024 1.00 94.25 130 LEU A N 1
ATOM 1009 C CA . LEU A 1 130 ? -14.632 -6.750 7.383 1.00 94.25 130 LEU A CA 1
ATOM 1010 C C . LEU A 1 130 ? -16.168 -6.783 7.424 1.00 94.25 130 LEU A C 1
ATOM 1012 O O . LEU A 1 130 ? -16.737 -6.725 8.510 1.00 94.25 130 LEU A O 1
ATOM 1016 N N . ASP A 1 131 ?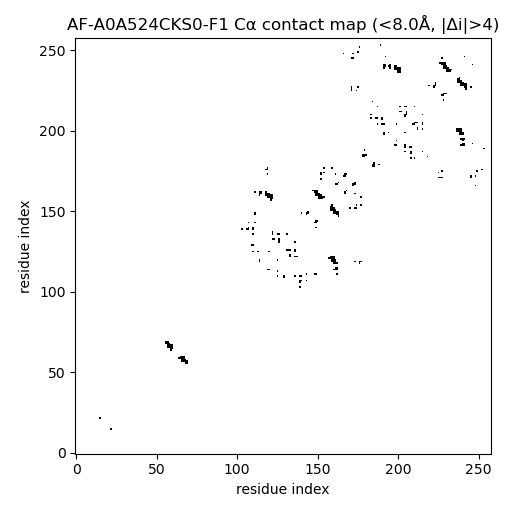 -16.828 -6.817 6.262 1.00 94.19 131 ASP A N 1
ATOM 1017 C CA . ASP A 1 131 ? -18.286 -6.705 6.114 1.00 94.19 131 ASP A CA 1
ATOM 1018 C C . ASP A 1 131 ? -18.894 -5.543 6.929 1.00 94.19 131 ASP A C 1
ATOM 1020 O O . ASP A 1 131 ? -19.857 -5.672 7.689 1.00 94.19 131 ASP A O 1
ATOM 1024 N N . ARG A 1 132 ? -18.278 -4.357 6.819 1.00 93.38 132 ARG A N 1
ATOM 1025 C CA . ARG A 1 132 ? -18.700 -3.149 7.549 1.00 93.38 132 ARG A CA 1
ATOM 1026 C C . ARG A 1 132 ? -19.071 -2.011 6.611 1.00 93.38 132 ARG A C 1
ATOM 1028 O O . ARG A 1 132 ? -18.513 -1.828 5.527 1.00 93.38 132 ARG A O 1
ATOM 1035 N N . LYS A 1 133 ? -19.995 -1.169 7.086 1.00 94.62 133 LYS A N 1
ATOM 1036 C CA . LYS A 1 133 ? -20.422 0.045 6.382 1.00 94.62 133 LYS A CA 1
ATOM 1037 C C . LYS A 1 133 ? -19.250 1.014 6.215 1.00 94.62 133 LYS A C 1
ATOM 1039 O O . LYS A 1 133 ? -18.477 1.251 7.141 1.00 94.62 133 LYS A O 1
ATOM 1044 N N . MET A 1 134 ? -19.209 1.660 5.054 1.00 94.56 134 MET A N 1
ATOM 1045 C CA . MET A 1 134 ? -18.179 2.630 4.671 1.00 94.56 134 MET A CA 1
ATOM 1046 C C . MET A 1 134 ? -17.929 3.711 5.735 1.00 94.56 134 MET A C 1
ATOM 1048 O O . MET A 1 134 ? -16.782 3.960 6.090 1.00 94.56 134 MET A O 1
ATOM 1052 N N . GLY A 1 135 ? -18.991 4.331 6.263 1.00 95.31 135 GLY A N 1
ATOM 1053 C CA . GLY A 1 135 ? -18.863 5.400 7.261 1.00 95.31 135 GLY A CA 1
ATOM 1054 C C . GLY A 1 135 ? -18.216 4.939 8.571 1.00 95.31 135 GLY A C 1
ATOM 1055 O O . GLY A 1 135 ? -17.428 5.678 9.150 1.00 95.31 135 GLY A O 1
ATOM 1056 N N . VAL A 1 136 ? -18.479 3.697 8.990 1.00 92.81 136 VAL A N 1
ATOM 1057 C CA . VAL A 1 136 ? -17.895 3.105 10.207 1.00 92.81 136 VAL A CA 1
ATOM 1058 C C . VAL A 1 136 ? -16.392 2.899 10.020 1.00 92.81 136 VAL A C 1
ATOM 1060 O O . VAL A 1 136 ? -15.592 3.360 10.827 1.00 92.81 136 VAL A O 1
ATOM 1063 N N . ILE A 1 137 ? -15.984 2.295 8.898 1.00 96.25 137 ILE A N 1
ATOM 1064 C CA . ILE A 1 137 ? -14.562 2.112 8.578 1.00 96.25 137 ILE A CA 1
ATOM 1065 C C . ILE A 1 137 ? -13.839 3.459 8.450 1.00 96.25 137 ILE A C 1
ATOM 1067 O O . ILE A 1 137 ? -12.727 3.602 8.951 1.00 96.25 137 ILE A O 1
ATOM 1071 N N . GLN A 1 138 ? -14.458 4.459 7.814 1.00 95.62 138 GLN A N 1
ATOM 1072 C CA . GLN A 1 138 ? -13.874 5.799 7.693 1.00 95.62 138 GLN A CA 1
ATO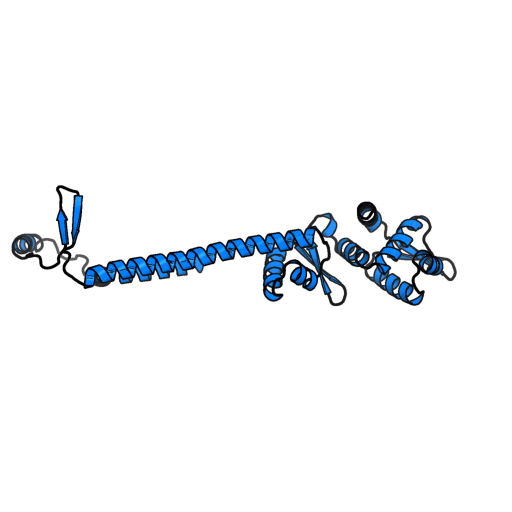M 1073 C C . GLN A 1 138 ? -13.622 6.445 9.054 1.00 95.62 138 GLN A C 1
ATOM 1075 O O . GLN A 1 138 ? -12.538 6.985 9.260 1.00 95.62 138 GLN A O 1
ATOM 1080 N N . TYR A 1 139 ? -14.585 6.357 9.976 1.00 94.94 139 TYR A N 1
ATOM 1081 C CA . TYR A 1 139 ? -14.417 6.851 11.340 1.00 94.94 139 TYR A CA 1
ATOM 1082 C C . TYR A 1 139 ? -13.213 6.193 12.026 1.00 94.94 139 TYR A C 1
ATOM 1084 O O . TYR A 1 139 ? -12.313 6.881 12.504 1.00 94.94 139 TYR A O 1
ATOM 1092 N N . HIS A 1 140 ? -13.140 4.861 12.011 1.00 95.44 140 HIS A N 1
ATOM 1093 C CA . HIS A 1 140 ? -12.031 4.145 12.637 1.00 95.44 140 HIS A CA 1
ATOM 1094 C C . HIS A 1 140 ? -10.677 4.457 12.006 1.00 95.44 140 HIS A C 1
ATOM 1096 O O . HIS A 1 140 ? -9.693 4.612 12.724 1.00 95.44 140 HIS A O 1
ATOM 1102 N N . ILE A 1 141 ? -10.620 4.585 10.680 1.00 96.12 141 ILE A N 1
ATOM 1103 C CA . ILE A 1 141 ? -9.405 4.992 9.973 1.00 96.12 141 ILE A CA 1
ATOM 1104 C C . ILE A 1 141 ? -8.971 6.390 10.405 1.00 96.12 141 ILE A C 1
ATOM 1106 O O . ILE A 1 141 ? -7.795 6.578 10.683 1.00 96.12 141 ILE A O 1
ATOM 1110 N N . GLN A 1 142 ? -9.892 7.350 10.522 1.00 95.50 142 GLN A N 1
ATOM 1111 C CA . GLN A 1 142 ? -9.557 8.693 11.009 1.00 95.50 142 GLN A CA 1
ATOM 1112 C C . GLN A 1 142 ? -8.975 8.657 12.425 1.00 95.50 142 GLN A C 1
ATOM 1114 O O . GLN A 1 142 ? -8.010 9.364 12.705 1.00 95.50 142 GLN A O 1
ATOM 1119 N N . VAL A 1 143 ? -9.520 7.813 13.305 1.00 93.88 143 VAL A N 1
ATOM 1120 C CA . VAL A 1 143 ? -8.971 7.612 14.654 1.00 93.88 143 VAL A CA 1
ATOM 1121 C C . VAL A 1 143 ? -7.563 7.006 14.588 1.00 93.88 143 VAL A C 1
ATOM 1123 O O . VAL A 1 143 ? -6.656 7.518 15.236 1.00 93.88 143 VAL A O 1
ATOM 1126 N N . LEU A 1 144 ? -7.348 5.962 13.780 1.00 94.88 144 LEU A N 1
ATOM 1127 C CA . LEU A 1 144 ? -6.038 5.312 13.626 1.00 94.88 144 LEU A CA 1
ATOM 1128 C C . LEU A 1 144 ? -4.978 6.244 13.007 1.00 94.88 144 LEU A C 1
ATOM 1130 O O . LEU A 1 144 ? -3.825 6.220 13.437 1.00 94.88 144 LEU A O 1
ATOM 1134 N N . GLU A 1 145 ? -5.364 7.076 12.036 1.00 94.75 145 GLU A N 1
ATOM 1135 C CA . GLU A 1 145 ? -4.515 8.127 11.455 1.00 94.75 145 GLU A CA 1
ATOM 1136 C C . GLU A 1 145 ? -4.197 9.210 12.493 1.00 94.75 145 GLU A C 1
ATOM 1138 O O . GLU A 1 145 ? -3.046 9.618 12.626 1.00 94.75 145 GLU A O 1
ATOM 1143 N N . GLY A 1 146 ? -5.187 9.627 13.291 1.00 91.62 146 GLY A N 1
ATOM 1144 C CA . GLY A 1 146 ? -4.995 10.577 14.391 1.00 91.62 146 GLY A CA 1
ATOM 1145 C C . GLY A 1 146 ? -4.052 10.060 15.483 1.00 91.62 146 GLY A C 1
ATOM 1146 O O . GLY A 1 146 ? -3.316 10.839 16.083 1.00 91.62 146 GLY A O 1
ATOM 1147 N N . CYS A 1 147 ? -4.022 8.743 15.704 1.00 92.62 147 CYS A N 1
ATOM 1148 C CA . CYS A 1 147 ? -3.062 8.072 16.583 1.00 92.62 147 CYS A CA 1
ATOM 1149 C C . CYS A 1 147 ? -1.713 7.769 15.909 1.00 92.62 147 CYS A C 1
ATOM 1151 O O . CYS A 1 147 ? -0.848 7.168 16.544 1.00 92.62 147 CYS A O 1
ATOM 1153 N N . ASN A 1 148 ? -1.519 8.158 14.644 1.00 92.19 148 ASN A N 1
ATOM 1154 C CA . ASN A 1 148 ? -0.297 7.936 13.869 1.00 92.19 148 ASN A CA 1
ATOM 1155 C C . ASN A 1 148 ? 0.094 6.446 13.726 1.00 92.19 148 ASN A C 1
ATOM 1157 O O . ASN A 1 148 ? 1.268 6.131 13.526 1.00 92.19 148 ASN A O 1
ATOM 1161 N N . LEU A 1 149 ? -0.876 5.528 13.832 1.00 92.62 149 LEU A N 1
ATOM 1162 C CA . LEU A 1 149 ? -0.671 4.079 13.674 1.00 92.62 149 LEU A CA 1
ATOM 1163 C C . LEU A 1 149 ? -0.695 3.654 12.206 1.00 92.62 149 LEU A C 1
ATOM 1165 O O . LEU A 1 149 ? 0.013 2.732 11.798 1.00 92.62 149 LEU A O 1
ATOM 1169 N N . ILE A 1 150 ? -1.511 4.342 11.413 1.00 96.25 150 ILE A N 1
ATOM 1170 C CA . ILE A 1 150 ? -1.600 4.167 9.968 1.00 96.25 150 ILE A CA 1
ATOM 1171 C C . ILE A 1 150 ? -1.416 5.517 9.287 1.00 96.25 150 ILE A C 1
ATOM 1173 O O . ILE A 1 150 ? -1.625 6.571 9.884 1.00 96.25 150 ILE A O 1
ATOM 1177 N N . AS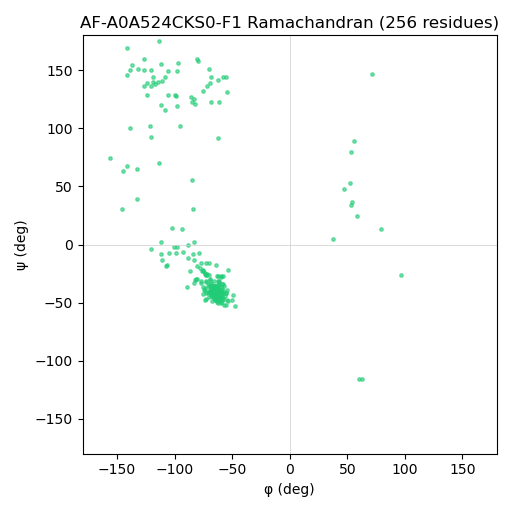P A 1 151 ? -1.061 5.469 8.014 1.00 95.25 151 ASP A N 1
ATOM 1178 C CA . ASP A 1 151 ? -0.999 6.632 7.147 1.00 95.25 151 ASP A CA 1
ATOM 1179 C C . ASP A 1 151 ? -1.505 6.247 5.751 1.00 95.25 151 ASP A C 1
ATOM 1181 O O . ASP A 1 151 ? -1.715 5.076 5.426 1.00 95.25 151 ASP A O 1
ATOM 1185 N N . SER A 1 152 ? -1.720 7.231 4.892 1.00 94.88 152 SER A N 1
ATOM 1186 C CA . SER A 1 152 ? -2.326 7.034 3.589 1.00 94.88 152 SER A CA 1
ATOM 1187 C C . SER A 1 152 ? -1.631 7.823 2.494 1.00 94.88 152 SER A C 1
ATOM 1189 O O . SER A 1 152 ? -1.038 8.877 2.709 1.00 94.88 152 SER A O 1
ATOM 1191 N N . ILE A 1 153 ? -1.751 7.328 1.268 1.00 94.50 153 ILE A N 1
ATOM 1192 C CA . ILE A 1 153 ? -1.341 8.065 0.075 1.00 94.50 153 ILE A CA 1
ATOM 1193 C C . ILE A 1 153 ? -2.436 8.026 -0.982 1.00 94.50 153 ILE A C 1
ATOM 1195 O O . ILE A 1 153 ? -3.224 7.083 -1.088 1.00 94.50 153 ILE A O 1
ATOM 1199 N N . LYS A 1 154 ? -2.471 9.083 -1.791 1.00 91.06 154 LYS A N 1
ATOM 1200 C CA . LYS A 1 154 ? -3.293 9.139 -2.994 1.00 91.06 154 LYS A CA 1
ATOM 1201 C C . LYS A 1 154 ? -2.569 8.432 -4.138 1.00 91.06 154 LYS A C 1
ATOM 1203 O O . LYS A 1 154 ? -1.492 8.863 -4.540 1.00 91.06 154 LYS A O 1
ATOM 1208 N N . ASP A 1 155 ? -3.208 7.405 -4.685 1.00 86.69 155 ASP A N 1
ATOM 1209 C CA . ASP A 1 155 ? -2.786 6.674 -5.879 1.00 86.69 155 ASP A CA 1
ATOM 1210 C C . ASP A 1 155 ? -3.890 6.781 -6.942 1.00 86.69 155 ASP A C 1
ATOM 1212 O O . ASP A 1 155 ? -4.873 6.032 -6.975 1.00 86.69 155 ASP A O 1
ATOM 1216 N N . GLY A 1 156 ? -3.758 7.794 -7.802 1.00 84.31 156 GLY A N 1
ATOM 1217 C CA . GLY A 1 156 ? -4.779 8.144 -8.786 1.00 84.31 156 GLY A CA 1
ATOM 1218 C C . GLY A 1 156 ? -6.088 8.581 -8.123 1.00 84.31 156 GLY A C 1
ATOM 1219 O O . GLY A 1 156 ? -6.142 9.620 -7.463 1.00 84.31 156 GLY A O 1
ATOM 1220 N N . ARG A 1 157 ? -7.155 7.800 -8.333 1.00 85.19 157 ARG A N 1
ATOM 1221 C CA . ARG A 1 157 ? -8.492 8.054 -7.761 1.00 85.19 157 ARG A CA 1
ATOM 1222 C C . ARG A 1 157 ? -8.691 7.428 -6.381 1.00 85.19 157 ARG A C 1
ATOM 1224 O O . ARG A 1 157 ? -9.684 7.729 -5.730 1.00 85.19 157 ARG A O 1
ATOM 1231 N N . TYR A 1 158 ? -7.785 6.554 -5.954 1.00 87.12 158 TYR A N 1
ATOM 1232 C CA . TYR A 1 158 ? -7.934 5.798 -4.718 1.00 87.12 158 TYR A CA 1
ATOM 1233 C C . TYR A 1 158 ? -7.012 6.339 -3.627 1.00 87.12 158 TYR A C 1
ATOM 1235 O O . TYR A 1 158 ? -5.920 6.841 -3.899 1.00 87.12 158 TYR A O 1
ATOM 1243 N N . ARG A 1 159 ? -7.467 6.206 -2.381 1.00 92.44 159 ARG A N 1
ATOM 1244 C CA . ARG A 1 159 ? -6.645 6.361 -1.182 1.00 92.44 159 ARG A CA 1
ATOM 1245 C C . ARG A 1 159 ? -6.245 4.965 -0.719 1.00 92.44 159 ARG A C 1
ATOM 1247 O O . ARG A 1 159 ? -7.111 4.094 -0.598 1.00 92.44 159 ARG A O 1
ATOM 1254 N N . ARG A 1 160 ? -4.949 4.760 -0.524 1.00 95.06 160 ARG A N 1
ATOM 1255 C CA . ARG A 1 160 ? -4.364 3.507 -0.044 1.00 95.06 160 ARG A CA 1
ATOM 1256 C C . ARG A 1 160 ? -3.821 3.717 1.354 1.00 95.06 160 ARG A C 1
ATOM 1258 O O . ARG A 1 160 ? -3.262 4.784 1.611 1.00 95.06 160 ARG A O 1
ATOM 1265 N N . PHE A 1 161 ? -4.005 2.724 2.211 1.00 96.62 161 PHE A N 1
ATOM 1266 C CA . PHE A 1 161 ? -3.627 2.775 3.618 1.00 96.62 161 PHE A CA 1
ATOM 1267 C C . PHE A 1 161 ? -2.427 1.886 3.886 1.00 96.62 161 PHE A C 1
ATOM 1269 O O . PHE A 1 161 ? -2.290 0.833 3.268 1.00 96.62 161 PHE A O 1
ATOM 1276 N N . PHE A 1 162 ? -1.579 2.347 4.794 1.00 97.06 162 PHE A N 1
ATOM 1277 C CA . PHE A 1 162 ? -0.333 1.705 5.171 1.00 97.06 162 PHE A CA 1
ATOM 1278 C C . PHE A 1 162 ? -0.151 1.779 6.674 1.00 97.06 162 PHE A C 1
ATOM 1280 O O . PHE A 1 162 ? -0.579 2.759 7.290 1.00 97.06 162 PHE A O 1
ATOM 1287 N N . THR A 1 163 ? 0.528 0.804 7.264 1.00 95.81 163 THR A N 1
ATOM 1288 C CA . THR A 1 163 ? 0.992 0.966 8.643 1.00 95.81 163 THR A CA 1
ATOM 1289 C C . THR A 1 163 ? 2.120 1.988 8.712 1.00 95.81 163 THR A C 1
ATOM 1291 O O . THR A 1 163 ? 2.890 2.184 7.766 1.00 95.81 163 THR A O 1
ATOM 1294 N N . ASN A 1 164 ? 2.231 2.674 9.847 1.00 92.06 164 ASN A N 1
ATOM 1295 C CA . ASN A 1 164 ? 3.285 3.658 10.059 1.00 92.06 164 ASN A CA 1
ATOM 1296 C C . ASN A 1 164 ? 4.588 3.010 10.551 1.00 92.06 164 ASN A C 1
ATOM 1298 O O . ASN A 1 164 ? 5.124 3.342 11.609 1.00 92.06 164 ASN A O 1
ATOM 1302 N N . THR A 1 165 ? 5.089 2.036 9.794 1.00 90.88 165 THR A N 1
ATOM 1303 C CA . THR A 1 165 ? 6.386 1.403 10.055 1.00 90.88 165 THR A CA 1
ATOM 1304 C C . THR A 1 165 ? 7.530 2.270 9.531 1.00 90.88 165 THR A C 1
ATOM 1306 O O . THR A 1 165 ? 7.358 3.119 8.654 1.00 90.88 165 THR A O 1
ATOM 1309 N N . LYS A 1 166 ? 8.745 2.054 10.053 1.00 87.12 166 LYS A N 1
ATOM 1310 C CA . LYS A 1 166 ? 9.941 2.811 9.644 1.00 87.12 166 LYS A CA 1
ATOM 1311 C C . LYS A 1 166 ? 10.186 2.734 8.131 1.00 87.12 166 LYS A C 1
ATOM 1313 O O . LYS A 1 166 ? 10.479 3.762 7.521 1.00 87.12 166 LYS A O 1
ATOM 1318 N N . GLU A 1 167 ? 10.015 1.549 7.549 1.00 87.25 167 GLU A N 1
ATOM 1319 C CA . GLU A 1 167 ? 10.198 1.300 6.116 1.00 87.25 167 GLU A CA 1
ATOM 1320 C C . GLU A 1 167 ? 9.137 2.005 5.269 1.00 87.25 167 GLU A C 1
ATOM 1322 O O . GLU A 1 167 ? 9.450 2.587 4.232 1.00 87.25 167 GLU A O 1
ATOM 1327 N N . LEU A 1 168 ? 7.885 2.038 5.726 1.00 90.50 168 LEU A N 1
ATOM 1328 C CA . LEU A 1 168 ? 6.791 2.659 4.983 1.00 90.50 168 LEU A CA 1
ATOM 1329 C C . LEU A 1 168 ? 6.618 4.143 5.283 1.00 90.50 168 LEU A C 1
ATOM 1331 O O . LEU A 1 168 ? 5.787 4.784 4.657 1.00 90.50 168 LEU A O 1
ATOM 1335 N N . ARG A 1 169 ? 7.423 4.749 6.158 1.00 90.00 169 ARG A N 1
ATOM 1336 C CA . ARG A 1 169 ? 7.357 6.194 6.422 1.00 90.00 169 ARG A CA 1
ATOM 1337 C C . ARG A 1 169 ? 7.652 7.035 5.173 1.00 90.00 169 ARG A C 1
ATOM 1339 O O . ARG A 1 169 ? 7.104 8.125 5.015 1.00 90.00 169 ARG A O 1
ATOM 1346 N N . LYS A 1 170 ? 8.511 6.542 4.273 1.00 92.19 170 LYS A N 1
ATOM 1347 C CA . LYS A 1 170 ? 8.836 7.224 3.012 1.00 92.19 170 LYS A CA 1
ATOM 1348 C C . LYS A 1 170 ? 7.690 7.082 2.010 1.00 92.19 170 LYS A C 1
ATOM 1350 O O . LYS A 1 170 ? 7.217 5.982 1.732 1.00 92.19 170 LYS A O 1
ATOM 1355 N N . ARG A 1 171 ? 7.294 8.198 1.388 1.00 92.56 171 ARG A N 1
ATOM 1356 C CA . ARG A 1 171 ? 6.262 8.207 0.337 1.00 92.56 171 ARG A CA 1
ATOM 1357 C C . ARG A 1 171 ? 6.633 7.306 -0.847 1.00 92.56 171 ARG A C 1
ATOM 1359 O O . ARG A 1 171 ? 5.761 6.598 -1.342 1.00 92.56 171 ARG A O 1
ATOM 1366 N N . SER A 1 172 ? 7.893 7.322 -1.279 1.00 92.25 172 SER A N 1
ATOM 1367 C CA . SER A 1 172 ? 8.408 6.481 -2.368 1.00 92.25 172 SER A CA 1
ATOM 1368 C C . SER A 1 172 ? 8.199 4.993 -2.081 1.00 92.25 172 SER A C 1
ATOM 1370 O O . SER A 1 172 ? 7.632 4.294 -2.915 1.00 92.25 172 SER A O 1
ATOM 1372 N N . ASN A 1 173 ? 8.509 4.531 -0.868 1.00 94.31 173 ASN A N 1
ATOM 1373 C CA . ASN A 1 173 ? 8.295 3.139 -0.458 1.00 94.31 173 ASN A CA 1
ATOM 1374 C C . ASN A 1 173 ? 6.809 2.742 -0.523 1.00 94.31 173 ASN A C 1
ATOM 1376 O O . ASN A 1 173 ? 6.468 1.713 -1.106 1.00 94.31 173 ASN A O 1
ATOM 1380 N N . LYS A 1 174 ? 5.894 3.600 -0.047 1.00 95.12 174 LYS A N 1
ATOM 1381 C CA . LYS A 1 174 ? 4.439 3.370 -0.196 1.00 95.12 174 LYS A CA 1
ATOM 1382 C C . LYS A 1 174 ? 3.998 3.314 -1.661 1.00 95.12 174 LYS A C 1
ATOM 1384 O O . LYS A 1 174 ? 3.120 2.523 -2.024 1.00 95.12 174 LYS A O 1
ATOM 1389 N N . MET A 1 175 ? 4.579 4.159 -2.516 1.00 93.69 175 MET A N 1
ATOM 1390 C CA . MET A 1 175 ? 4.297 4.145 -3.952 1.00 93.69 175 MET A CA 1
ATOM 1391 C C . MET A 1 175 ? 4.795 2.850 -4.597 1.00 93.69 175 MET A C 1
ATOM 1393 O O . MET A 1 175 ? 4.029 2.239 -5.340 1.00 93.69 175 MET A O 1
ATOM 1397 N N . ILE A 1 176 ? 6.007 2.392 -4.270 1.00 94.25 176 ILE A N 1
ATOM 1398 C CA . ILE A 1 176 ? 6.566 1.118 -4.744 1.00 94.25 176 ILE A CA 1
ATOM 1399 C C . ILE A 1 176 ? 5.623 -0.036 -4.389 1.00 94.25 176 ILE A C 1
ATOM 1401 O O . ILE A 1 176 ? 5.169 -0.734 -5.293 1.00 94.25 176 ILE A O 1
ATOM 1405 N N . VAL A 1 177 ? 5.209 -0.159 -3.122 1.00 94.25 177 VAL A N 1
ATOM 1406 C CA . VAL A 1 177 ? 4.231 -1.181 -2.698 1.00 94.25 177 VAL A CA 1
ATOM 1407 C C . VAL A 1 177 ? 2.925 -1.070 -3.495 1.00 94.25 177 VAL A C 1
ATOM 1409 O O . VAL A 1 177 ? 2.406 -2.062 -4.008 1.00 94.25 177 VAL A O 1
ATOM 1412 N N . SER A 1 178 ? 2.412 0.150 -3.689 1.00 93.06 178 SER A N 1
ATOM 1413 C CA . SER A 1 178 ? 1.193 0.388 -4.480 1.00 93.06 178 SER A CA 1
ATOM 1414 C C . SER A 1 178 ? 1.320 -0.055 -5.941 1.00 93.06 178 SER A C 1
ATOM 1416 O O . SER A 1 178 ? 0.329 -0.477 -6.546 1.00 93.06 178 SER A O 1
ATOM 1418 N N . PHE A 1 179 ? 2.507 0.080 -6.535 1.00 91.69 179 PHE A N 1
ATOM 1419 C CA . PHE A 1 179 ? 2.787 -0.351 -7.901 1.00 91.69 179 PHE A CA 1
ATOM 1420 C C . PHE A 1 179 ? 2.931 -1.867 -8.001 1.00 91.69 179 PHE A C 1
ATOM 1422 O O . PHE A 1 179 ? 2.331 -2.449 -8.903 1.00 91.69 179 PHE A O 1
ATOM 1429 N N . THR A 1 180 ? 3.623 -2.501 -7.056 1.00 91.38 180 THR A N 1
ATOM 1430 C CA . THR A 1 180 ? 3.819 -3.958 -7.016 1.00 91.38 180 THR A CA 1
ATOM 1431 C C . THR A 1 180 ? 2.506 -4.723 -6.837 1.00 91.38 180 THR A C 1
ATOM 1433 O O . THR A 1 180 ? 2.357 -5.820 -7.363 1.00 91.38 180 THR A O 1
ATOM 1436 N N . ARG A 1 181 ? 1.482 -4.121 -6.210 1.00 89.25 181 ARG A N 1
ATOM 1437 C CA . ARG A 1 181 ? 0.127 -4.713 -6.163 1.00 89.25 181 ARG A CA 1
ATOM 1438 C C . ARG A 1 181 ? -0.550 -4.848 -7.534 1.00 89.25 181 ARG A C 1
ATOM 1440 O O . ARG A 1 181 ? -1.562 -5.535 -7.634 1.00 89.25 181 ARG A O 1
ATOM 1447 N N . ARG A 1 182 ? -0.085 -4.150 -8.577 1.00 89.75 182 ARG A N 1
ATOM 1448 C CA . ARG A 1 182 ? -0.629 -4.278 -9.940 1.00 89.75 182 ARG A CA 1
ATOM 1449 C C . ARG A 1 182 ? 0.249 -5.225 -10.738 1.00 89.75 182 ARG A C 1
ATOM 1451 O O . ARG A 1 182 ? 1.399 -4.890 -10.997 1.00 89.75 182 ARG A O 1
ATOM 1458 N N . GLU A 1 183 ? -0.319 -6.326 -11.218 1.00 88.94 183 GLU A N 1
ATOM 1459 C CA . GLU A 1 183 ? 0.410 -7.374 -11.943 1.00 88.94 183 GLU A CA 1
ATOM 1460 C C . GLU A 1 183 ? 1.328 -6.822 -13.047 1.00 88.94 183 GLU A C 1
ATOM 1462 O O . GLU A 1 183 ? 2.533 -7.058 -13.035 1.00 88.94 183 GLU A O 1
ATOM 1467 N N . THR A 1 184 ? 0.792 -5.996 -13.949 1.00 90.62 184 THR A N 1
ATOM 1468 C CA . THR A 1 184 ? 1.549 -5.410 -15.066 1.00 90.62 184 THR A CA 1
ATOM 1469 C C . THR A 1 184 ? 2.713 -4.532 -14.600 1.00 90.62 184 THR A C 1
ATOM 1471 O O . THR A 1 184 ? 3.798 -4.577 -15.170 1.00 90.62 184 THR A O 1
ATOM 1474 N N . THR A 1 185 ? 2.514 -3.716 -13.556 1.00 91.31 185 THR A N 1
ATOM 1475 C CA . THR A 1 185 ? 3.592 -2.841 -13.061 1.00 91.31 185 THR A CA 1
ATOM 1476 C C . THR A 1 185 ? 4.612 -3.619 -12.234 1.00 91.31 185 THR A C 1
ATOM 1478 O O . THR A 1 185 ? 5.791 -3.292 -12.285 1.00 91.31 185 THR A O 1
ATOM 1481 N N . SER A 1 186 ? 4.176 -4.663 -11.530 1.00 92.19 186 SER A N 1
ATOM 1482 C CA . SER A 1 186 ? 5.045 -5.588 -10.804 1.00 92.19 186 SER A CA 1
ATOM 1483 C C . SER A 1 186 ? 5.991 -6.329 -11.748 1.00 92.19 186 SER A C 1
ATOM 1485 O O . SER A 1 186 ? 7.203 -6.272 -11.558 1.00 92.19 186 SER A O 1
ATOM 1487 N N . LYS A 1 187 ? 5.460 -6.919 -12.832 1.00 92.19 187 LYS A N 1
ATOM 1488 C CA . LYS A 1 187 ? 6.256 -7.556 -13.898 1.00 92.19 187 LYS A CA 1
ATOM 1489 C C . LYS A 1 187 ? 7.297 -6.592 -14.472 1.00 92.19 187 LYS A C 1
ATOM 1491 O O . LYS A 1 187 ? 8.476 -6.925 -14.542 1.00 92.19 187 LYS A O 1
ATOM 1496 N N . LEU A 1 188 ? 6.871 -5.369 -14.798 1.00 94.06 188 LEU A N 1
ATOM 1497 C CA . LEU A 1 188 ? 7.762 -4.333 -15.317 1.00 94.06 188 LEU A CA 1
ATOM 1498 C C . LEU A 1 188 ? 8.873 -3.957 -14.321 1.00 94.06 188 LEU A C 1
ATOM 1500 O O . LEU A 1 188 ? 10.036 -3.895 -14.702 1.00 94.06 188 LEU A O 1
ATOM 1504 N N . LEU A 1 189 ? 8.534 -3.710 -13.050 1.00 93.88 189 LEU A N 1
ATOM 1505 C CA . LEU A 1 189 ? 9.515 -3.364 -12.015 1.00 93.88 189 LEU A CA 1
ATOM 1506 C C . LEU A 1 189 ? 10.503 -4.504 -11.761 1.00 93.88 189 LEU A C 1
ATOM 1508 O O . LEU A 1 189 ? 11.688 -4.233 -11.592 1.00 93.88 189 LEU A O 1
ATOM 1512 N N . LYS A 1 190 ? 10.038 -5.759 -11.782 1.00 93.50 190 LYS A N 1
ATOM 1513 C CA . LYS A 1 190 ? 10.885 -6.947 -11.629 1.00 93.50 190 LYS A CA 1
ATOM 1514 C C . LYS A 1 190 ? 11.897 -7.067 -12.772 1.00 93.50 190 LYS A C 1
ATOM 1516 O O . LYS A 1 190 ? 13.077 -7.250 -12.501 1.00 93.50 190 LYS A O 1
ATOM 1521 N N . SER A 1 191 ? 11.465 -6.881 -14.020 1.00 93.81 191 SER A N 1
ATOM 1522 C CA . SER A 1 191 ? 12.361 -6.881 -15.188 1.00 93.81 191 SER A CA 1
ATOM 1523 C C . SER A 1 191 ? 13.403 -5.749 -15.113 1.00 93.81 191 SER A C 1
ATOM 1525 O O . SER A 1 191 ? 14.602 -6.001 -15.232 1.00 93.81 191 SER A O 1
ATOM 1527 N N . ILE A 1 192 ? 12.998 -4.512 -14.777 1.00 94.81 192 ILE A N 1
ATOM 1528 C CA . ILE A 1 192 ? 13.956 -3.400 -14.588 1.00 94.81 192 ILE A CA 1
ATOM 1529 C C . ILE A 1 192 ? 14.941 -3.700 -13.446 1.00 94.81 192 ILE A C 1
ATOM 1531 O O . ILE A 1 192 ? 16.130 -3.422 -13.580 1.00 94.81 192 ILE A O 1
ATOM 1535 N N . PHE A 1 193 ? 14.469 -4.269 -12.333 1.00 94.69 193 PHE A N 1
ATOM 1536 C CA . PHE A 1 193 ? 15.310 -4.624 -11.190 1.00 94.69 193 PHE A CA 1
ATOM 1537 C C . PHE A 1 193 ? 16.348 -5.698 -11.542 1.00 94.69 193 PHE A C 1
ATOM 1539 O O . PHE A 1 193 ? 17.530 -5.517 -11.248 1.00 94.69 193 PHE A O 1
ATOM 1546 N N . ASN A 1 194 ? 15.939 -6.766 -12.234 1.00 93.62 194 ASN A N 1
ATOM 1547 C CA . ASN A 1 194 ? 16.828 -7.850 -12.668 1.00 93.62 194 ASN A CA 1
ATOM 1548 C C . ASN A 1 194 ? 17.967 -7.347 -13.567 1.00 93.62 194 ASN A C 1
ATOM 1550 O O . ASN A 1 194 ? 19.088 -7.850 -13.504 1.00 93.62 194 ASN A O 1
ATOM 1554 N N . HIS A 1 195 ? 17.690 -6.322 -14.373 1.00 93.44 195 HIS A N 1
ATOM 1555 C CA . HIS A 1 195 ? 18.644 -5.720 -15.299 1.00 93.44 195 HIS A CA 1
ATOM 1556 C C . HIS A 1 195 ? 19.235 -4.397 -14.796 1.00 93.44 195 HIS A C 1
ATOM 1558 O O . HIS A 1 195 ? 19.867 -3.675 -15.568 1.00 93.44 195 HIS A O 1
ATOM 1564 N N . ASN A 1 196 ? 19.090 -4.062 -13.508 1.00 90.44 196 ASN A N 1
ATOM 1565 C CA . ASN A 1 196 ? 19.473 -2.741 -13.007 1.00 90.44 196 ASN A CA 1
ATOM 1566 C C . ASN A 1 196 ? 20.974 -2.428 -13.160 1.00 90.44 196 ASN A C 1
ATOM 1568 O O . ASN A 1 196 ? 21.343 -1.269 -13.294 1.00 90.44 196 ASN A O 1
ATOM 1572 N N . GLY A 1 197 ? 21.852 -3.436 -13.175 1.00 88.19 197 GLY A N 1
ATOM 1573 C CA . GLY A 1 197 ? 23.295 -3.221 -13.354 1.00 88.19 197 GLY A CA 1
ATOM 1574 C C . GLY A 1 197 ? 23.688 -2.737 -14.757 1.00 88.19 197 GLY A C 1
ATOM 1575 O O . GLY A 1 197 ? 24.604 -1.934 -14.900 1.00 88.19 197 GLY A O 1
ATOM 1576 N N . THR A 1 198 ? 22.997 -3.203 -15.800 1.00 91.06 198 THR A N 1
ATOM 1577 C CA . THR A 1 198 ? 23.299 -2.867 -17.205 1.00 91.06 198 THR A CA 1
ATOM 1578 C C . THR A 1 198 ? 22.291 -1.897 -17.821 1.00 91.06 198 THR A C 1
ATOM 1580 O O . THR A 1 198 ? 22.588 -1.273 -18.849 1.00 91.06 198 THR A O 1
ATOM 1583 N N . GLY A 1 199 ? 21.119 -1.766 -17.199 1.00 92.44 199 GLY A N 1
ATOM 1584 C CA . GLY A 1 199 ? 19.953 -1.055 -17.702 1.00 92.44 199 GLY A CA 1
ATOM 1585 C C . GLY A 1 199 ? 19.289 -1.785 -18.861 1.00 92.44 199 GLY A C 1
ATOM 1586 O O . GLY A 1 199 ? 19.959 -2.382 -19.704 1.00 92.44 199 GLY A O 1
ATOM 1587 N N . ILE A 1 200 ? 17.968 -1.668 -18.939 1.00 95.62 200 ILE A N 1
ATOM 1588 C CA . ILE A 1 200 ? 17.150 -2.375 -19.930 1.00 95.62 200 ILE A CA 1
ATOM 1589 C C . ILE A 1 200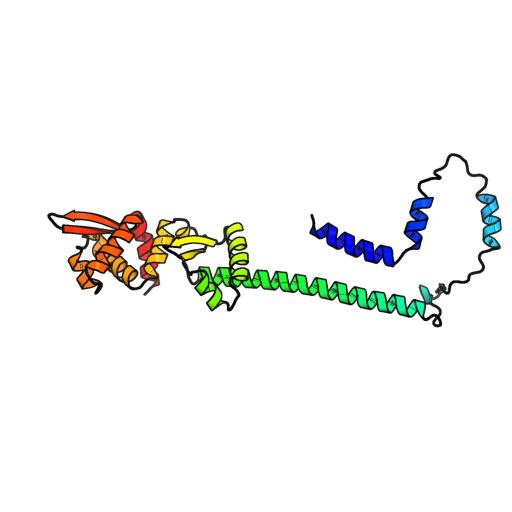 ? 16.480 -1.407 -20.906 1.00 95.62 200 ILE A C 1
ATOM 1591 O O . ILE A 1 200 ? 16.032 -0.319 -20.521 1.00 95.62 200 ILE A O 1
ATOM 1595 N N . PHE A 1 201 ? 16.436 -1.773 -22.188 1.00 95.56 201 PHE A N 1
ATOM 1596 C CA . PHE A 1 201 ? 15.807 -0.963 -23.228 1.00 95.56 201 PHE A CA 1
ATOM 1597 C C . PHE A 1 201 ? 14.283 -1.125 -23.247 1.00 95.56 201 PHE A C 1
ATOM 1599 O O . PHE A 1 201 ? 13.722 -2.139 -22.849 1.00 95.56 201 PHE A O 1
ATOM 1606 N N . HIS A 1 202 ? 13.587 -0.133 -23.813 1.00 94.06 202 HIS A N 1
ATOM 1607 C CA . HIS A 1 202 ? 12.121 -0.168 -23.96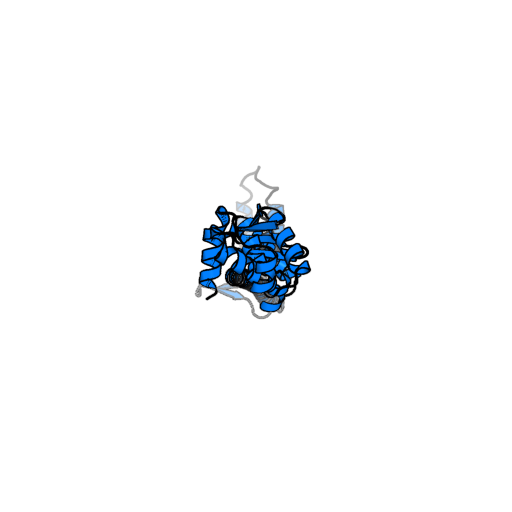4 1.00 94.06 202 HIS A CA 1
ATOM 1608 C C . HIS A 1 202 ? 11.603 -1.417 -24.692 1.00 94.06 202 HIS A C 1
ATOM 1610 O O . HIS A 1 202 ? 10.546 -1.934 -24.345 1.00 94.06 202 HIS A O 1
ATOM 1616 N N . LYS A 1 203 ? 12.320 -1.868 -25.729 1.00 92.56 203 LYS A N 1
ATOM 1617 C CA . LYS A 1 203 ? 11.928 -3.036 -26.528 1.00 92.56 203 LYS A CA 1
ATOM 1618 C C . LYS A 1 203 ? 12.080 -4.331 -25.726 1.00 92.56 203 LYS A C 1
ATOM 1620 O O . LYS A 1 203 ? 11.148 -5.120 -25.700 1.00 92.56 203 LYS A O 1
ATOM 1625 N N . GLU A 1 204 ? 13.203 -4.484 -25.031 1.00 93.50 204 GLU A N 1
ATOM 1626 C CA . GLU A 1 204 ? 13.481 -5.635 -24.163 1.00 93.50 204 GLU A CA 1
ATOM 1627 C C . GLU A 1 204 ? 12.453 -5.729 -23.032 1.00 93.50 204 GLU A C 1
ATOM 1629 O O . GLU A 1 204 ? 11.908 -6.798 -22.794 1.00 93.50 204 GLU A O 1
ATOM 1634 N N . LEU A 1 205 ? 12.086 -4.594 -22.419 1.00 93.38 205 LEU A N 1
ATOM 1635 C CA . LEU A 1 205 ? 11.013 -4.552 -21.420 1.00 93.38 205 LEU A CA 1
ATOM 1636 C C . LEU A 1 205 ? 9.674 -5.063 -21.963 1.00 93.38 205 LEU A C 1
ATOM 1638 O O . LEU A 1 205 ? 8.931 -5.718 -21.237 1.00 93.38 205 LEU A O 1
ATOM 1642 N N . ALA A 1 206 ? 9.338 -4.724 -23.211 1.00 93.06 206 ALA A N 1
ATOM 1643 C CA . ALA A 1 206 ? 8.078 -5.136 -23.829 1.00 93.06 206 ALA A CA 1
ATOM 1644 C C . ALA A 1 206 ? 8.046 -6.644 -24.088 1.00 93.06 206 ALA A C 1
ATOM 1646 O O . ALA A 1 206 ? 7.008 -7.270 -23.888 1.00 93.06 206 ALA A O 1
ATOM 1647 N N . GLU A 1 207 ? 9.187 -7.202 -24.491 1.00 92.00 207 GLU A N 1
ATOM 1648 C CA . GLU A 1 207 ? 9.362 -8.628 -24.763 1.00 92.00 207 GLU A CA 1
ATOM 1649 C C . GLU A 1 207 ? 9.409 -9.455 -23.468 1.00 92.00 207 GLU A C 1
ATOM 1651 O O . GLU A 1 207 ? 8.676 -10.432 -23.354 1.00 92.00 207 GLU A O 1
ATOM 1656 N N . GLU A 1 208 ? 10.201 -9.056 -22.466 1.00 92.19 208 GLU A N 1
ATOM 1657 C CA . GLU A 1 208 ? 10.365 -9.817 -21.217 1.00 92.19 208 GLU A CA 1
ATOM 1658 C C . GLU A 1 208 ? 9.108 -9.782 -20.337 1.00 92.19 208 GLU A C 1
ATOM 1660 O O . GLU A 1 208 ? 8.724 -10.791 -19.748 1.00 92.19 208 GLU A O 1
ATOM 1665 N N . ALA A 1 209 ? 8.451 -8.623 -20.235 1.00 88.31 209 ALA A N 1
ATOM 1666 C CA . ALA A 1 209 ? 7.274 -8.481 -19.383 1.00 88.31 209 ALA A CA 1
ATOM 1667 C C . ALA A 1 209 ? 5.967 -8.939 -20.059 1.00 88.31 209 ALA A C 1
ATOM 1669 O O . ALA A 1 209 ? 4.939 -8.982 -19.377 1.00 88.31 209 ALA A O 1
ATOM 1670 N N . ASP A 1 210 ? 6.002 -9.255 -21.362 1.00 91.31 210 ASP A N 1
ATOM 1671 C CA . ASP A 1 210 ? 4.837 -9.533 -22.217 1.00 91.31 210 ASP A CA 1
ATOM 1672 C C . ASP A 1 210 ? 3.784 -8.406 -22.150 1.00 91.31 210 ASP A C 1
ATOM 1674 O O . ASP A 1 210 ? 2.611 -8.592 -21.817 1.00 91.31 210 ASP A O 1
ATOM 1678 N N . ILE A 1 211 ? 4.233 -7.166 -22.386 1.00 91.81 211 ILE A N 1
ATOM 1679 C CA . ILE A 1 211 ? 3.403 -5.954 -22.290 1.00 91.81 211 ILE A CA 1
ATOM 1680 C C . ILE A 1 211 ? 3.505 -5.157 -23.587 1.00 91.81 211 ILE A C 1
ATOM 1682 O O . ILE A 1 211 ? 4.591 -4.900 -24.106 1.00 91.81 211 ILE A O 1
ATOM 1686 N N . SER A 1 212 ? 2.366 -4.662 -24.082 1.00 93.00 212 SER A N 1
ATOM 1687 C CA . SER A 1 212 ? 2.342 -3.823 -25.282 1.00 93.00 212 SER A CA 1
ATOM 1688 C C . SER A 1 212 ? 3.205 -2.563 -25.130 1.00 93.00 212 SER A C 1
ATOM 1690 O O . SER A 1 212 ? 3.252 -1.923 -24.073 1.00 93.00 212 SER A O 1
ATOM 1692 N N . SER A 1 213 ? 3.853 -2.137 -26.218 1.00 92.44 213 SER A N 1
ATOM 1693 C CA . SER A 1 213 ? 4.768 -0.989 -26.183 1.00 92.44 213 SER A CA 1
ATOM 1694 C C . SER A 1 213 ? 4.102 0.296 -25.675 1.00 92.44 213 SER A C 1
ATOM 1696 O O . SER A 1 213 ? 4.740 1.067 -24.958 1.00 92.44 213 SER A O 1
ATOM 1698 N N . GLN A 1 214 ? 2.821 0.509 -26.001 1.00 94.06 214 GLN A N 1
ATOM 1699 C CA . GLN A 1 214 ? 2.039 1.657 -25.530 1.00 94.06 214 GLN A CA 1
ATOM 1700 C C . GLN A 1 214 ? 1.793 1.604 -24.016 1.00 94.06 214 GLN A C 1
ATOM 1702 O O . GLN A 1 214 ? 1.926 2.626 -23.336 1.00 94.06 214 GLN A O 1
ATOM 1707 N N . ALA A 1 215 ? 1.462 0.425 -23.477 1.00 91.62 215 ALA A N 1
ATOM 1708 C CA . ALA A 1 215 ? 1.277 0.245 -22.042 1.00 91.62 215 ALA A CA 1
ATOM 1709 C C . ALA A 1 215 ? 2.593 0.478 -21.288 1.00 91.62 215 ALA A C 1
ATOM 1711 O O . ALA A 1 215 ? 2.598 1.210 -20.296 1.00 91.62 215 ALA A O 1
ATOM 1712 N N . ILE A 1 216 ? 3.725 -0.023 -21.798 1.00 94.12 216 ILE A N 1
ATOM 1713 C CA . ILE A 1 216 ? 5.043 0.258 -21.209 1.00 94.12 216 ILE A CA 1
ATOM 1714 C C . ILE A 1 216 ? 5.324 1.757 -21.156 1.00 94.12 216 ILE A C 1
ATOM 1716 O O . ILE A 1 216 ? 5.698 2.261 -20.099 1.00 94.12 216 ILE A O 1
ATOM 1720 N N . THR A 1 217 ? 5.102 2.500 -22.245 1.00 94.75 217 THR A N 1
ATOM 1721 C CA . THR A 1 217 ? 5.309 3.958 -22.245 1.00 94.75 217 THR A CA 1
ATOM 1722 C C . THR A 1 217 ? 4.503 4.639 -21.139 1.00 94.75 217 THR A C 1
ATOM 1724 O O . THR A 1 217 ? 5.020 5.523 -20.452 1.00 94.75 217 THR A O 1
ATOM 1727 N N . TRP A 1 218 ? 3.252 4.219 -20.936 1.00 94.06 218 TRP A N 1
ATOM 1728 C CA . TRP A 1 218 ? 2.408 4.746 -19.867 1.00 94.06 218 TRP A CA 1
ATOM 1729 C C . TRP A 1 218 ? 2.957 4.411 -18.473 1.00 94.06 218 TRP A C 1
ATOM 1731 O O . TRP A 1 218 ? 3.086 5.310 -17.636 1.00 94.06 218 TRP A O 1
ATOM 1741 N N . HIS A 1 219 ? 3.328 3.149 -18.232 1.00 93.00 219 HIS A N 1
ATOM 1742 C CA . HIS A 1 219 ? 3.869 2.702 -16.946 1.00 93.00 219 HIS A CA 1
ATOM 1743 C C . HIS A 1 219 ? 5.202 3.381 -16.618 1.00 93.00 219 HIS A C 1
ATOM 1745 O O . HIS A 1 219 ? 5.341 3.938 -15.531 1.00 93.00 219 HIS A O 1
ATOM 1751 N N . ILE A 1 220 ? 6.141 3.425 -17.564 1.00 94.88 220 ILE A N 1
ATOM 1752 C CA . ILE A 1 220 ? 7.444 4.084 -17.405 1.00 94.88 220 ILE A CA 1
ATOM 1753 C C . ILE A 1 220 ? 7.267 5.562 -17.084 1.00 94.88 220 ILE A C 1
ATOM 1755 O O . ILE A 1 220 ? 7.868 6.064 -16.140 1.00 94.88 220 ILE A O 1
ATOM 1759 N N . LYS A 1 221 ? 6.401 6.270 -17.821 1.00 94.88 221 LYS A N 1
ATOM 1760 C CA . LYS A 1 221 ? 6.136 7.687 -17.550 1.00 94.88 221 LYS A CA 1
ATOM 1761 C C . LYS A 1 221 ? 5.612 7.896 -16.129 1.00 94.88 221 LYS A C 1
ATOM 1763 O O . LYS A 1 221 ? 5.973 8.879 -15.486 1.00 94.88 221 LYS A O 1
ATOM 1768 N N . LYS A 1 222 ? 4.766 6.986 -15.639 1.00 92.50 222 LYS A N 1
ATOM 1769 C CA . LYS A 1 222 ? 4.238 7.040 -14.273 1.00 92.50 222 LYS A CA 1
ATOM 1770 C C . LYS A 1 222 ? 5.315 6.729 -13.226 1.00 92.50 222 LYS A C 1
ATOM 1772 O O . LYS A 1 222 ? 5.357 7.422 -12.221 1.00 92.50 222 LYS A O 1
ATOM 1777 N N . LEU A 1 223 ? 6.184 5.749 -13.469 1.00 93.94 223 LEU A N 1
ATOM 1778 C CA . LEU A 1 223 ? 7.276 5.381 -12.559 1.00 93.94 223 LEU A CA 1
ATOM 1779 C C . LEU A 1 223 ? 8.368 6.459 -12.476 1.00 93.94 223 LEU A C 1
ATOM 1781 O O . LEU A 1 223 ? 8.839 6.748 -11.382 1.00 93.94 223 LEU A O 1
ATOM 1785 N N . ILE A 1 224 ? 8.720 7.091 -13.603 1.00 95.19 224 ILE A N 1
ATOM 1786 C CA . ILE A 1 224 ? 9.648 8.235 -13.635 1.00 95.19 224 ILE A CA 1
ATOM 1787 C C . ILE A 1 224 ? 9.049 9.423 -12.882 1.00 95.19 224 ILE A C 1
ATOM 1789 O O . ILE A 1 224 ? 9.743 10.090 -12.133 1.00 95.19 224 ILE A O 1
ATOM 1793 N N . LYS A 1 225 ? 7.747 9.689 -13.057 1.00 93.88 225 LYS A N 1
ATOM 1794 C CA . LYS A 1 225 ? 7.071 10.804 -12.378 1.00 93.88 225 LYS A CA 1
ATOM 1795 C C . LYS A 1 225 ? 7.094 10.681 -10.849 1.00 93.88 225 LYS A C 1
ATOM 1797 O O . LYS A 1 225 ? 7.052 11.699 -10.169 1.00 93.88 225 LYS A O 1
ATOM 1802 N N . GLU A 1 226 ? 7.078 9.460 -10.327 1.00 91.81 226 GLU A N 1
ATOM 1803 C CA . GLU A 1 226 ? 7.125 9.197 -8.883 1.00 91.81 226 GLU A CA 1
ATOM 1804 C C . GLU A 1 226 ? 8.563 8.967 -8.382 1.00 91.81 226 GLU A C 1
ATOM 1806 O O . GLU A 1 226 ? 8.730 8.472 -7.272 1.00 91.81 226 GLU A O 1
ATOM 1811 N N . ASP A 1 227 ? 9.578 9.291 -9.198 1.00 94.31 227 ASP A N 1
ATOM 1812 C CA . ASP A 1 227 ? 11.009 9.138 -8.900 1.00 94.31 227 ASP A CA 1
ATOM 1813 C C . ASP A 1 227 ? 11.402 7.717 -8.456 1.00 94.31 227 ASP A C 1
ATOM 1815 O O . ASP A 1 227 ? 12.287 7.522 -7.635 1.00 94.31 227 ASP A O 1
ATOM 1819 N N . ILE A 1 228 ? 10.749 6.687 -9.004 1.00 94.56 228 ILE A N 1
ATOM 1820 C CA . ILE A 1 228 ? 11.085 5.285 -8.694 1.00 94.56 228 ILE A CA 1
ATOM 1821 C C . ILE A 1 228 ? 12.162 4.763 -9.646 1.00 94.56 228 ILE A C 1
ATOM 1823 O O . ILE A 1 228 ? 13.034 3.983 -9.258 1.00 94.56 228 ILE A O 1
ATOM 1827 N N . ILE A 1 229 ? 12.091 5.194 -10.908 1.00 96.31 229 ILE A N 1
ATOM 1828 C CA . ILE A 1 229 ? 13.025 4.801 -11.962 1.00 96.31 229 ILE A CA 1
ATOM 1829 C C . ILE A 1 229 ? 13.609 6.037 -12.638 1.00 96.31 229 ILE A C 1
ATOM 1831 O O . ILE A 1 229 ? 12.941 7.061 -12.783 1.00 96.31 229 ILE A O 1
ATOM 1835 N N . LYS A 1 230 ? 14.837 5.906 -13.131 1.00 96.31 230 LYS A N 1
ATOM 1836 C CA . LYS A 1 230 ? 15.523 6.889 -13.970 1.00 96.31 230 LYS A CA 1
ATOM 1837 C C . LYS A 1 230 ? 15.696 6.344 -15.386 1.00 96.31 230 LYS A C 1
ATOM 1839 O O . LYS A 1 230 ? 15.700 5.134 -15.612 1.00 96.31 230 LYS A O 1
ATOM 1844 N N . SER A 1 231 ? 15.822 7.249 -16.353 1.00 95.44 231 SER A N 1
ATOM 1845 C CA . SER A 1 231 ? 16.114 6.895 -17.744 1.00 95.44 231 SER A CA 1
ATOM 1846 C C . SER A 1 231 ? 17.409 7.541 -18.207 1.00 95.44 231 SER A C 1
ATOM 1848 O O . SER A 1 231 ? 17.583 8.742 -18.010 1.00 95.44 231 SER A O 1
ATOM 1850 N N . GLU A 1 232 ? 18.246 6.785 -18.905 1.00 95.44 232 GLU A N 1
ATOM 1851 C CA . GLU A 1 232 ? 19.487 7.264 -19.510 1.00 95.44 232 GLU A CA 1
ATOM 1852 C C . GLU A 1 232 ? 19.417 7.125 -21.032 1.00 95.44 232 GLU A C 1
ATOM 1854 O O . GLU A 1 232 ? 18.916 6.129 -21.558 1.00 95.44 232 GLU A O 1
ATOM 1859 N N . LYS A 1 233 ? 19.888 8.136 -21.767 1.00 94.69 233 LYS A N 1
ATOM 1860 C CA . LYS A 1 233 ? 19.874 8.114 -23.232 1.00 94.69 233 LYS A CA 1
ATOM 1861 C C . LYS A 1 233 ? 21.114 7.390 -23.753 1.00 94.69 233 LYS A C 1
ATOM 1863 O O . LYS A 1 233 ? 22.228 7.843 -23.529 1.00 94.69 233 LYS A O 1
ATOM 1868 N N . VAL A 1 234 ? 20.901 6.338 -24.539 1.00 93.94 234 VAL A N 1
ATOM 1869 C CA . VAL A 1 234 ? 21.961 5.576 -25.211 1.00 93.94 234 VAL A CA 1
ATOM 1870 C C . VAL A 1 234 ? 21.701 5.631 -26.715 1.00 93.94 234 VAL A C 1
ATOM 1872 O O . VAL A 1 234 ? 20.796 4.981 -27.243 1.00 93.94 234 VAL A O 1
ATOM 1875 N N . GLY A 1 235 ? 22.449 6.490 -27.414 1.00 92.94 235 GLY A N 1
ATOM 1876 C CA . GLY A 1 235 ? 22.248 6.758 -28.840 1.00 92.94 235 GLY A CA 1
ATOM 1877 C C . GLY A 1 235 ? 20.849 7.317 -29.141 1.00 92.94 235 GLY A C 1
ATOM 1878 O O . GLY A 1 235 ? 20.499 8.421 -28.714 1.00 92.94 235 GLY A O 1
ATOM 1879 N N . ARG A 1 236 ? 20.043 6.560 -29.900 1.00 91.00 236 ARG A N 1
ATOM 1880 C CA . ARG A 1 236 ? 18.648 6.911 -30.248 1.00 91.00 236 ARG A CA 1
ATOM 1881 C C . ARG A 1 236 ? 17.613 6.325 -29.281 1.00 91.00 236 ARG A C 1
ATOM 1883 O O . ARG A 1 236 ? 16.433 6.640 -29.405 1.00 91.00 236 ARG A O 1
ATOM 1890 N N . GLN A 1 237 ? 18.038 5.478 -28.347 1.00 92.38 237 GLN A N 1
ATOM 1891 C CA . GLN A 1 237 ? 17.167 4.762 -27.419 1.00 92.38 237 GLN A CA 1
ATOM 1892 C C . GLN A 1 237 ? 17.395 5.229 -25.977 1.00 92.38 237 GLN A C 1
ATOM 1894 O O . GLN A 1 237 ? 18.255 6.068 -25.696 1.00 92.38 237 GLN A O 1
ATOM 1899 N N . LYS A 1 238 ? 16.580 4.710 -25.057 1.00 94.31 238 LYS A N 1
ATOM 1900 C CA . LYS A 1 238 ? 16.710 4.944 -23.619 1.00 94.31 238 LYS A CA 1
ATOM 1901 C C . LYS A 1 238 ? 16.818 3.617 -22.886 1.00 94.31 238 LYS A C 1
ATOM 1903 O O . LYS A 1 238 ? 16.079 2.689 -23.221 1.00 94.31 238 LYS A O 1
ATOM 1908 N N . LYS A 1 239 ? 17.702 3.577 -21.895 1.00 96.06 239 LYS A N 1
ATOM 1909 C CA . LYS A 1 239 ? 17.760 2.536 -20.873 1.00 96.06 239 LYS A CA 1
ATOM 1910 C C . LYS A 1 239 ? 17.065 3.011 -19.610 1.00 96.06 239 LYS A C 1
ATOM 1912 O O . LYS A 1 239 ? 17.067 4.209 -19.322 1.00 96.06 239 LYS A O 1
ATOM 1917 N N . TYR A 1 240 ? 16.486 2.077 -18.872 1.00 96.50 240 TYR A N 1
ATOM 1918 C CA . TYR A 1 240 ? 15.792 2.348 -17.620 1.00 96.50 240 TYR A CA 1
ATOM 1919 C C . TYR A 1 240 ? 16.455 1.609 -16.465 1.00 96.50 240 TYR A C 1
ATOM 1921 O O . TYR A 1 240 ? 16.930 0.486 -16.633 1.00 96.50 240 TYR A O 1
ATOM 1929 N N . PHE A 1 241 ? 16.465 2.266 -15.310 1.00 96.69 241 PHE A N 1
ATOM 1930 C CA . PHE A 1 241 ? 17.113 1.811 -14.085 1.00 96.69 241 PHE A CA 1
ATOM 1931 C C . PHE A 1 241 ? 16.228 2.164 -12.891 1.00 96.69 241 PHE A C 1
ATOM 1933 O O . PHE A 1 241 ? 15.600 3.223 -12.887 1.00 96.69 241 PHE A O 1
ATOM 1940 N N . ILE A 1 242 ? 16.208 1.325 -11.863 1.00 96.31 242 ILE A N 1
ATOM 1941 C CA . ILE A 1 242 ? 15.702 1.691 -10.540 1.00 96.31 242 ILE A CA 1
ATOM 1942 C C . ILE A 1 242 ? 16.661 2.720 -9.921 1.00 96.31 242 ILE A C 1
ATOM 1944 O O . ILE A 1 242 ? 17.874 2.677 -10.136 1.00 96.31 242 ILE A O 1
ATOM 1948 N N . ILE A 1 243 ? 16.123 3.685 -9.178 1.00 95.69 243 ILE A N 1
ATOM 1949 C CA . ILE A 1 243 ? 16.957 4.629 -8.424 1.00 95.69 243 ILE A CA 1
ATOM 1950 C C . ILE A 1 243 ? 17.594 3.909 -7.232 1.00 95.69 243 ILE A C 1
ATOM 1952 O O . ILE A 1 243 ? 16.922 3.161 -6.527 1.00 95.69 243 ILE A O 1
ATOM 1956 N N . ASP A 1 244 ? 18.882 4.163 -6.990 1.00 93.12 244 ASP A N 1
ATOM 1957 C CA . ASP A 1 244 ? 19.705 3.393 -6.049 1.00 93.12 244 ASP A CA 1
ATOM 1958 C C . ASP A 1 244 ? 19.142 3.389 -4.614 1.00 93.12 244 ASP A C 1
ATOM 1960 O O . ASP A 1 244 ? 19.172 2.362 -3.943 1.00 93.12 244 ASP A O 1
ATOM 1964 N N . GLU A 1 245 ? 18.512 4.488 -4.179 1.00 93.19 245 GLU A N 1
ATOM 1965 C CA . GLU A 1 245 ? 17.826 4.589 -2.878 1.00 93.19 245 GLU A CA 1
ATOM 1966 C C . GLU A 1 245 ? 16.710 3.541 -2.687 1.00 93.19 245 GLU A C 1
ATOM 1968 O O . GLU A 1 245 ? 16.369 3.183 -1.558 1.00 93.19 245 GLU A O 1
ATOM 1973 N N . HIS A 1 246 ? 16.106 3.061 -3.774 1.00 94.00 246 HIS A N 1
ATOM 1974 C CA . HIS A 1 246 ? 14.959 2.155 -3.739 1.00 94.00 246 HIS A CA 1
ATOM 1975 C C . HIS A 1 246 ? 15.335 0.687 -3.934 1.00 94.00 246 HIS A C 1
ATOM 1977 O O . HIS A 1 246 ? 14.467 -0.171 -3.781 1.00 94.00 246 HIS A O 1
ATOM 1983 N N . LEU A 1 247 ? 16.597 0.383 -4.252 1.00 91.69 247 LEU A N 1
ATOM 1984 C CA . LEU A 1 247 ? 17.035 -0.979 -4.558 1.00 91.69 247 LEU A CA 1
ATOM 1985 C C . LEU A 1 247 ? 16.873 -1.925 -3.373 1.00 91.69 247 LEU A C 1
ATOM 1987 O O . LEU A 1 247 ? 16.274 -2.984 -3.535 1.00 91.69 247 LEU A O 1
ATOM 1991 N N . ASP A 1 248 ? 17.346 -1.531 -2.191 1.00 92.69 248 ASP A N 1
ATOM 1992 C CA . ASP A 1 248 ? 17.287 -2.377 -0.994 1.00 92.69 248 ASP A CA 1
ATOM 1993 C C . ASP A 1 248 ? 15.840 -2.686 -0.591 1.00 92.69 248 ASP A C 1
ATOM 1995 O O . ASP A 1 248 ? 15.500 -3.822 -0.255 1.00 92.69 248 ASP A O 1
ATOM 1999 N N . PHE A 1 249 ? 14.965 -1.682 -0.686 1.00 92.88 249 PHE A N 1
ATOM 2000 C CA . PHE A 1 249 ? 13.545 -1.835 -0.382 1.00 92.88 249 PHE A CA 1
ATOM 2001 C C . PHE A 1 249 ? 12.813 -2.677 -1.436 1.00 92.88 249 PHE A C 1
ATOM 2003 O O . PHE A 1 249 ? 11.987 -3.521 -1.099 1.00 92.88 249 PHE A O 1
ATOM 2010 N N . LEU A 1 250 ? 13.110 -2.478 -2.723 1.00 91.81 250 LEU A N 1
ATOM 2011 C CA . LEU A 1 250 ? 12.506 -3.281 -3.784 1.00 91.81 250 LEU A CA 1
ATOM 2012 C C . LEU A 1 250 ? 12.974 -4.739 -3.706 1.00 91.81 250 LEU A C 1
ATOM 2014 O O . LEU A 1 250 ? 12.168 -5.644 -3.906 1.00 91.81 250 LEU A O 1
ATOM 2018 N N . LYS A 1 251 ? 14.244 -4.967 -3.362 1.00 92.25 251 LYS A N 1
ATOM 2019 C CA . LYS A 1 251 ? 14.801 -6.301 -3.149 1.00 92.25 251 LYS A CA 1
ATOM 2020 C C . LYS A 1 251 ? 14.072 -7.039 -2.027 1.00 92.25 251 LYS A C 1
ATOM 2022 O O . LYS A 1 251 ? 13.607 -8.150 -2.253 1.00 92.25 251 LYS A O 1
ATOM 2027 N N . SER A 1 252 ? 13.896 -6.411 -0.862 1.00 91.25 252 SER A N 1
ATOM 2028 C CA . SER A 1 252 ? 13.191 -7.049 0.261 1.00 91.25 252 SER A CA 1
ATOM 2029 C C . SER A 1 252 ? 11.731 -7.394 -0.072 1.00 91.25 252 SER A C 1
ATOM 2031 O O . SER A 1 252 ? 11.219 -8.436 0.345 1.00 91.25 252 SER A O 1
ATOM 2033 N N . LEU A 1 253 ? 11.066 -6.559 -0.876 1.00 88.44 253 LEU A N 1
ATOM 2034 C CA . LEU A 1 253 ? 9.708 -6.815 -1.356 1.00 88.44 253 LEU A CA 1
ATOM 2035 C C . LEU A 1 253 ? 9.634 -7.977 -2.361 1.00 88.44 253 LEU A C 1
ATOM 2037 O O . LEU A 1 253 ? 8.678 -8.745 -2.345 1.00 88.44 253 LEU A O 1
ATOM 2041 N N . LEU A 1 254 ? 10.620 -8.104 -3.250 1.00 84.75 254 LEU A N 1
ATOM 2042 C CA . LEU A 1 254 ? 10.672 -9.195 -4.223 1.00 84.75 254 LEU A CA 1
ATOM 2043 C C . LEU A 1 254 ? 11.048 -10.532 -3.569 1.00 84.75 254 LEU A C 1
ATOM 2045 O O . LEU A 1 254 ? 10.447 -11.551 -3.907 1.00 84.75 254 LEU A O 1
ATOM 2049 N N . ASP A 1 255 ? 11.971 -10.524 -2.607 1.00 84.69 255 ASP A N 1
ATOM 2050 C CA . ASP A 1 255 ? 12.412 -11.724 -1.885 1.00 84.69 255 ASP A CA 1
ATOM 2051 C C . ASP A 1 255 ? 11.291 -12.322 -1.018 1.00 84.69 255 ASP A C 1
ATOM 2053 O O . ASP A 1 255 ? 11.210 -13.535 -0.873 1.00 84.69 255 ASP A O 1
ATOM 2057 N N . SER A 1 256 ? 10.389 -11.488 -0.488 1.00 74.50 256 SER A N 1
ATOM 2058 C CA . SER A 1 256 ? 9.213 -11.922 0.288 1.00 74.50 256 SER A CA 1
ATOM 2059 C C . SER A 1 256 ? 8.042 -12.428 -0.565 1.00 74.50 256 SER A C 1
ATOM 2061 O O . SER A 1 256 ? 7.055 -12.919 -0.019 1.00 74.50 256 SER A O 1
ATOM 2063 N N . SER A 1 257 ? 8.128 -12.292 -1.893 1.00 59.50 257 SER A N 1
ATOM 2064 C CA . SER A 1 257 ? 7.082 -12.704 -2.841 1.00 59.50 257 SER A CA 1
ATOM 2065 C C . SER A 1 257 ? 7.345 -14.051 -3.531 1.00 59.50 257 SER A C 1
ATOM 2067 O O . SER A 1 257 ? 6.506 -14.491 -4.319 1.00 59.50 257 SER A O 1
ATOM 2069 N N . ASN A 1 258 ? 8.488 -14.685 -3.237 1.00 41.81 258 ASN A N 1
ATOM 2070 C CA . ASN A 1 258 ? 8.853 -16.043 -3.658 1.00 41.81 258 ASN A CA 1
ATOM 2071 C C . ASN A 1 258 ? 8.756 -17.008 -2.472 1.00 41.81 258 ASN A C 1
ATOM 2073 O O . ASN A 1 258 ? 8.436 -18.188 -2.729 1.00 41.81 258 ASN A O 1
#

Secondary structure (DSSP, 8-state):
-HHHHHHHHHHHHHHHHH-HHHHHHHHHHTS---SS-SSSHHHHHHHHTTS----SSEEEETTTTEEEE-TT-HHHHHHHHHHHHHHHHHHHHHHHHHHHHHHHHHHHHHHHHHHHHSTTEEHHHHHHHTT--HHHHHHHHHHHHHTTSEEEEEETTEEEEEE--TTTTSHHHHHHHHHHTSHHHHHHHHHHHHTTTT-EEHHHHHHHTT--HHHHHHHHHHHHHTTSEEEEEETTEEEEEE-GGGHHHHHHHHHTT-

pLDDT: mean 75.33, std 22.92, range [28.36, 97.19]

Radius of gyration: 37.99 Å; Cα contacts (8 Å, |Δi|>4): 208; chains: 1; bounding box: 73×53×107 Å

Nearest PDB structures (foldseek):
  6j05-assembly1_A  TM=8.032E-01  e=9.151E-04  Acidithiobacillus ferrooxidans
  3jth-assembly1_A  TM=8.078E-01  e=1.091E-03  Vibrio vulnificus CMCP6
  6j05-assembly1_B  TM=8.235E-01  e=2.078E-03  Acidithiobacillus ferrooxidans
  4ooi-assembly1_A  TM=7.355E-01  e=1.029E-03  Vibrio cholerae O1 biovar El Tor str. N16961
  1ku9-assembly1_B  TM=4.090E-01  e=3.885E-02  Methanocaldococcus jannaschii

Sequence (258 aa):
MKRNVLILGILAIVISSLFPHLISIGNGIMNSRMVKLGDEIEILRTSLDNQICMDNGMSFNPSTNSLQFGTSDLEGVGVLITMMIGINLVNHIFLTEEQKENLEQDTRKSIYNLILENEGIHLREICRSLDRKMGVIQYHIQVLEGCNLIDSIKDGRYRRFFTNTKELRKRSNKMIVSFTRRETTSKLLKSIFNHNGTGIFHKELAEEADISSQAITWHIKKLIKEDIIKSEKVGRQKKYFIIDEHLDFLKSLLDSSN

Foldseek 3Di:
DVVVVVVVVLVVVVVCVVCVPVVVVVVVVVPDPDPDDDPVVVVVVVVVVPPPPDDDAWDQDPVVRDIDGDPPDPVVVVVVVVVVVSVVVVVVVVVVVVVVVVVLVVLLVLLLVVCAVQPFDFLVNSCVVVVHDSVSSVVSVVVCVVVQQKDWDDDDPTITIHGNDPQVVDPLLSVLSNQCVDLLSVLLVVVQLVCQVPFDWLVRSCVRSVHDSVVSVVSVVVCVVSQQKDWDDDPPTIGIHGDPVCNVSVVVVVVVVD

Mean predicted aligned error: 16.21 Å

Solvent-accessible surface area (backbone atoms only — not comparable to full-atom values): 14969 Å² total; per-residue (Å²): 114,73,66,60,54,51,53,51,48,53,51,48,53,53,52,50,71,75,40,67,65,59,63,62,50,57,70,60,63,76,78,66,78,73,89,69,79,85,69,65,64,67,64,51,54,68,52,56,78,76,68,73,80,83,90,71,68,70,47,75,41,83,94,75,77,41,79,47,70,64,93,81,55,76,64,62,58,49,54,52,51,53,49,54,52,48,53,52,50,53,49,52,55,52,53,52,52,52,52,46,53,50,52,53,51,50,50,44,51,50,51,52,49,52,26,63,78,35,64,43,42,35,66,71,55,55,27,61,76,66,75,46,58,66,70,59,55,51,52,44,47,52,52,37,41,75,68,57,54,31,46,72,48,80,58,88,96,43,56,23,34,31,46,57,43,83,74,47,65,42,68,60,49,46,48,50,51,52,41,50,74,36,67,73,50,26,44,46,50,50,54,32,55,78,31,40,91,79,38,39,38,68,67,56,51,25,64,75,50,74,40,58,69,69,57,48,55,54,52,51,55,52,36,42,73,60,66,50,34,47,75,48,80,55,90,94,47,48,30,34,27,60,36,76,90,48,47,69,60,51,48,58,58,54,65,74,73,113